Protein AF-A0A510KTN5-F1 (afdb_monomer)

Structure (mmCIF, N/CA/C/O backbone):
data_AF-A0A510KTN5-F1
#
_entry.id   AF-A0A510KTN5-F1
#
loop_
_atom_site.group_PDB
_atom_site.id
_atom_site.type_symbol
_atom_site.label_atom_id
_atom_site.label_alt_id
_atom_site.label_comp_id
_atom_site.label_asym_id
_atom_site.label_entity_id
_atom_site.label_seq_id
_atom_site.pdbx_PDB_ins_code
_atom_site.Cartn_x
_atom_site.Cartn_y
_atom_site.Cartn_z
_atom_site.occupancy
_atom_site.B_iso_or_equiv
_atom_site.auth_seq_id
_atom_site.auth_comp_id
_atom_site.auth_asym_id
_atom_site.auth_atom_id
_atom_site.pdbx_PDB_model_num
ATOM 1 N N . MET A 1 1 ? -14.843 7.597 -68.576 1.00 59.47 1 MET A N 1
ATOM 2 C CA . MET A 1 1 ? -15.364 6.936 -67.353 1.00 59.47 1 MET A CA 1
ATOM 3 C C . MET A 1 1 ? -15.254 5.407 -67.373 1.00 59.47 1 MET A C 1
ATOM 5 O O . MET A 1 1 ? -15.068 4.815 -66.318 1.00 59.47 1 MET A O 1
ATOM 9 N N . THR A 1 2 ? -15.2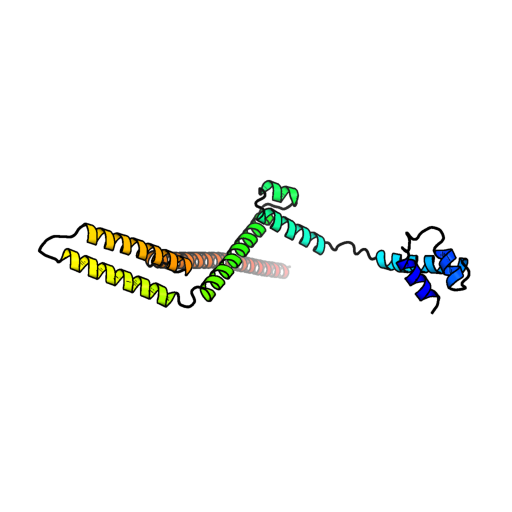74 4.766 -68.543 1.00 78.44 2 THR A N 1
ATOM 10 C CA . THR A 1 2 ? -15.382 3.304 -68.719 1.00 78.44 2 THR A CA 1
ATOM 11 C C . THR A 1 2 ? -14.262 2.469 -68.075 1.00 78.44 2 THR A C 1
ATOM 13 O O . THR A 1 2 ? -14.546 1.451 -67.459 1.00 78.44 2 THR A O 1
ATOM 16 N N . LYS A 1 3 ? -12.994 2.914 -68.128 1.00 87.81 3 LYS A N 1
ATOM 17 C CA . LYS A 1 3 ? -11.849 2.173 -67.549 1.00 87.81 3 LYS A CA 1
ATOM 18 C C . LYS A 1 3 ? -11.938 1.996 -66.029 1.00 87.81 3 LYS A C 1
ATOM 20 O O . LYS A 1 3 ? -11.632 0.922 -65.528 1.00 87.81 3 LYS A O 1
ATOM 25 N N . LYS A 1 4 ? -12.320 3.049 -65.298 1.00 85.88 4 LYS A N 1
ATOM 26 C CA . LYS A 1 4 ? -12.351 3.040 -63.825 1.00 85.88 4 LYS A CA 1
ATOM 27 C C . LYS A 1 4 ? -13.512 2.190 -63.301 1.00 85.88 4 LYS A C 1
ATOM 29 O O . LYS A 1 4 ? -13.306 1.387 -62.407 1.00 85.88 4 LYS A O 1
ATOM 34 N N . LEU A 1 5 ? -14.690 2.325 -63.913 1.00 87.88 5 LEU A N 1
ATOM 35 C CA . LEU A 1 5 ? -15.873 1.532 -63.566 1.00 87.88 5 LEU A CA 1
ATOM 36 C C . LEU A 1 5 ? -15.645 0.036 -63.810 1.00 87.88 5 LEU A C 1
ATOM 38 O O . LEU A 1 5 ? -15.903 -0.769 -62.925 1.00 87.88 5 LEU A O 1
ATOM 42 N N . LEU A 1 6 ? -15.069 -0.318 -64.965 1.00 92.31 6 LEU A N 1
ATOM 43 C CA . LEU A 1 6 ? -14.766 -1.709 -65.300 1.00 92.31 6 LEU A CA 1
ATOM 44 C C . LEU A 1 6 ? -13.767 -2.337 -64.322 1.00 92.31 6 LEU A C 1
ATOM 46 O O . LEU A 1 6 ? -13.946 -3.482 -63.920 1.00 92.31 6 LEU A O 1
ATOM 50 N N . LEU A 1 7 ? -12.705 -1.611 -63.954 1.00 89.12 7 LEU A N 1
ATOM 51 C CA . LEU A 1 7 ? -11.701 -2.121 -63.016 1.00 89.12 7 LEU A CA 1
ATOM 52 C C . LEU A 1 7 ? -12.263 -2.291 -61.599 1.00 89.12 7 LEU A C 1
ATOM 54 O O . LEU A 1 7 ? -11.935 -3.287 -60.965 1.00 89.12 7 LEU A O 1
ATOM 58 N N . ASN A 1 8 ? -13.133 -1.385 -61.145 1.00 88.69 8 ASN A N 1
ATOM 59 C CA . ASN A 1 8 ? -13.812 -1.520 -59.855 1.00 88.69 8 ASN A CA 1
ATOM 60 C C . ASN A 1 8 ? -14.733 -2.750 -59.830 1.00 88.69 8 ASN A C 1
ATOM 62 O O . ASN A 1 8 ? -14.632 -3.570 -58.926 1.00 88.69 8 ASN A O 1
ATOM 66 N N . GLU A 1 9 ? -15.569 -2.932 -60.857 1.00 89.56 9 GLU A N 1
ATOM 67 C CA . GLU A 1 9 ? -16.442 -4.113 -60.943 1.00 89.56 9 GLU A CA 1
ATOM 68 C C . GLU A 1 9 ? -15.623 -5.409 -61.075 1.00 89.56 9 GLU A C 1
ATOM 70 O O . GLU A 1 9 ? -15.979 -6.452 -60.534 1.00 89.56 9 GLU A O 1
ATOM 75 N N . TRP A 1 10 ? -14.476 -5.363 -61.757 1.00 91.50 10 TRP A N 1
ATOM 76 C CA . TRP A 1 10 ? -13.561 -6.500 -61.808 1.00 91.50 10 TRP A CA 1
ATOM 77 C C . TRP A 1 10 ? -12.988 -6.866 -60.429 1.00 91.50 10 TRP A C 1
ATOM 79 O O . TRP A 1 10 ? -12.851 -8.056 -60.142 1.00 91.50 10 TRP A O 1
ATOM 89 N N . GLU A 1 11 ? -12.669 -5.887 -59.578 1.00 86.25 11 GLU A N 1
ATOM 90 C CA . GLU A 1 11 ? -12.250 -6.141 -58.193 1.00 86.25 11 GLU A CA 1
ATOM 91 C C . GLU A 1 11 ? -13.377 -6.735 -57.343 1.00 86.25 11 GLU A C 1
ATOM 93 O O . GLU A 1 11 ? -13.138 -7.721 -56.648 1.00 86.25 11 GLU A O 1
ATOM 98 N N . GLU A 1 12 ? -14.602 -6.213 -57.458 1.00 88.06 12 GLU A N 1
ATOM 99 C CA . GLU A 1 12 ? -15.788 -6.753 -56.770 1.00 88.06 12 GLU A CA 1
ATOM 100 C C . GLU A 1 12 ? -16.072 -8.211 -57.167 1.00 88.06 12 GLU A C 1
ATOM 102 O O . GLU A 1 12 ? -16.465 -9.028 -56.338 1.00 88.06 12 GLU A O 1
ATOM 107 N N . LEU A 1 13 ? -15.788 -8.574 -58.422 1.00 86.62 13 LEU A N 1
ATOM 108 C CA . LEU A 1 13 ? -15.918 -9.937 -58.948 1.00 86.62 13 LEU A CA 1
ATOM 109 C C . LEU A 1 13 ? -14.716 -10.849 -58.628 1.00 86.62 13 LEU A C 1
ATOM 111 O O . LEU A 1 13 ? -14.573 -11.921 -59.226 1.00 86.62 13 LEU A O 1
ATOM 115 N N . GLY A 1 14 ? -13.847 -10.443 -57.698 1.00 81.44 14 GLY A N 1
ATOM 116 C CA . GLY A 1 14 ? -12.741 -11.250 -57.174 1.00 81.44 14 GLY A CA 1
ATOM 117 C C . GLY A 1 14 ? -11.360 -10.907 -57.737 1.00 81.44 14 GLY A C 1
ATOM 118 O O . GLY A 1 14 ? -10.389 -11.595 -57.420 1.00 81.44 14 GLY A O 1
ATOM 119 N N . GLY A 1 15 ? -11.237 -9.866 -58.567 1.00 85.75 15 GLY A N 1
ATOM 120 C CA . GLY A 1 15 ? -9.956 -9.320 -59.020 1.00 85.75 15 GLY A CA 1
ATOM 121 C C . GLY A 1 15 ? -9.025 -10.362 -59.651 1.00 85.75 15 GLY A C 1
ATOM 122 O O . GLY A 1 15 ? -9.369 -11.024 -60.637 1.00 85.75 15 GLY A O 1
ATOM 123 N N . GLU A 1 16 ? -7.809 -10.504 -59.107 1.00 80.81 16 GLU A N 1
ATOM 124 C CA . GLU A 1 16 ? -6.829 -11.503 -59.571 1.00 80.81 16 GLU A CA 1
ATOM 125 C C . GLU A 1 16 ? -7.367 -12.941 -59.508 1.00 80.81 16 GLU A C 1
ATOM 127 O O . GLU A 1 16 ? -7.013 -13.744 -60.372 1.00 80.81 16 GLU A O 1
ATOM 132 N N . ASN A 1 17 ? -8.282 -13.216 -58.573 1.00 84.00 17 ASN A N 1
ATOM 133 C CA . ASN A 1 17 ? -8.910 -14.517 -58.340 1.00 84.00 17 ASN A CA 1
ATOM 134 C C . ASN A 1 17 ? -10.288 -14.654 -59.013 1.00 84.00 17 ASN A C 1
ATOM 136 O O . ASN A 1 17 ? -10.993 -15.635 -58.780 1.00 84.00 17 ASN A O 1
ATOM 140 N N . ALA A 1 18 ? -10.697 -13.683 -59.838 1.00 86.50 18 ALA A N 1
ATOM 141 C CA . ALA A 1 18 ? -11.979 -13.730 -60.530 1.00 86.50 18 ALA A CA 1
ATOM 142 C C . ALA A 1 18 ? -12.082 -14.956 -61.455 1.00 86.50 18 ALA A C 1
ATOM 144 O O . ALA A 1 18 ? -11.111 -15.357 -62.106 1.00 86.50 18 ALA A O 1
ATOM 145 N N . ALA A 1 19 ? -13.292 -15.512 -61.566 1.00 86.38 19 ALA A N 1
ATOM 146 C CA . ALA A 1 19 ? -13.564 -16.693 -62.379 1.00 86.38 19 ALA A CA 1
ATOM 147 C C . ALA A 1 19 ? -13.100 -16.547 -63.845 1.00 86.38 19 ALA A C 1
ATOM 149 O O . ALA A 1 19 ? -13.097 -15.466 -64.450 1.00 86.38 19 ALA A O 1
ATOM 150 N N . LYS A 1 20 ? -12.724 -17.670 -64.467 1.00 84.06 20 LYS A N 1
ATOM 151 C CA . LYS A 1 20 ? -12.277 -17.685 -65.866 1.00 84.06 20 LYS A CA 1
ATOM 152 C C . LYS A 1 20 ? -13.403 -17.172 -66.774 1.00 84.06 20 LYS A C 1
ATOM 154 O O . LYS A 1 20 ? -14.495 -17.725 -66.802 1.00 84.06 20 LYS A O 1
ATOM 159 N N . GLY A 1 21 ? -13.126 -16.108 -67.527 1.00 85.44 21 GLY A N 1
ATOM 160 C CA . GLY A 1 21 ? -14.095 -15.470 -68.429 1.00 85.44 21 GLY A CA 1
ATOM 161 C C . GLY A 1 21 ? -14.690 -14.149 -67.927 1.00 85.44 21 GLY A C 1
ATOM 162 O O . GLY A 1 21 ? -15.295 -13.443 -68.733 1.00 85.44 21 GLY A O 1
ATOM 163 N N . THR A 1 22 ? -14.455 -13.743 -66.672 1.00 89.12 22 THR A N 1
ATOM 164 C CA . THR A 1 22 ? -14.960 -12.468 -66.113 1.00 89.12 22 THR A CA 1
ATOM 165 C C . THR A 1 22 ? -14.548 -11.252 -66.947 1.00 89.12 22 THR A C 1
ATOM 167 O O . THR A 1 22 ? -15.380 -10.414 -67.272 1.00 89.12 22 THR A O 1
ATOM 170 N N . LEU A 1 23 ? -13.292 -11.187 -67.404 1.00 89.06 23 LEU A N 1
ATOM 171 C CA . LEU A 1 23 ? -12.820 -10.075 -68.244 1.00 89.06 23 LEU A CA 1
ATOM 172 C C . LEU A 1 23 ? -13.498 -10.022 -69.619 1.00 89.06 23 LEU A C 1
ATOM 174 O O . LEU A 1 23 ? -13.624 -8.940 -70.181 1.00 89.06 23 LEU A O 1
ATOM 178 N N . LYS A 1 24 ? -13.918 -11.173 -70.165 1.00 91.00 24 LYS A N 1
ATOM 179 C CA . LYS A 1 24 ? -14.655 -11.223 -71.435 1.00 91.00 24 LYS A CA 1
ATOM 180 C C . LYS A 1 24 ? -16.072 -10.685 -71.235 1.00 91.00 24 LYS A C 1
ATOM 182 O O . LYS A 1 24 ? -16.483 -9.803 -71.970 1.00 91.00 24 LYS A O 1
ATOM 187 N N . LYS A 1 25 ? -16.753 -11.120 -70.169 1.00 91.50 25 LYS A N 1
ATOM 188 C CA . LYS A 1 25 ? -18.081 -10.607 -69.800 1.00 91.50 25 LYS A CA 1
ATOM 189 C C . LYS A 1 25 ? -18.070 -9.092 -69.569 1.00 91.50 25 LYS A C 1
ATOM 191 O O . LYS A 1 25 ? -18.961 -8.400 -70.041 1.00 91.50 25 LYS A O 1
ATOM 196 N N . LEU A 1 26 ? -17.042 -8.573 -68.894 1.00 92.00 26 LEU A N 1
ATOM 197 C CA . LEU A 1 26 ? -16.875 -7.131 -68.684 1.00 92.00 26 LEU A CA 1
ATOM 198 C C . LEU A 1 26 ? -16.551 -6.382 -69.986 1.00 92.00 26 LEU A C 1
ATOM 200 O O . LEU A 1 26 ? -17.049 -5.281 -70.193 1.00 92.00 26 LEU A O 1
ATOM 204 N N . ALA A 1 27 ? -15.746 -6.970 -70.874 1.00 92.06 27 ALA A N 1
ATOM 205 C CA . ALA A 1 27 ? -15.467 -6.403 -72.193 1.00 92.06 27 ALA A CA 1
ATOM 206 C C . ALA A 1 27 ? -16.757 -6.235 -73.014 1.00 92.06 27 ALA A C 1
ATOM 208 O O . ALA A 1 27 ? -17.023 -5.141 -73.510 1.00 92.06 27 ALA A O 1
ATOM 209 N N . ASP A 1 28 ? -17.586 -7.281 -73.061 1.00 91.75 28 ASP A N 1
ATOM 210 C CA . ASP A 1 28 ? -18.864 -7.277 -73.776 1.00 91.75 28 ASP A CA 1
ATOM 211 C C . ASP A 1 28 ? -19.856 -6.285 -73.133 1.00 91.75 28 ASP A C 1
ATOM 213 O O . ASP A 1 28 ? -20.444 -5.462 -73.831 1.00 91.75 28 ASP A O 1
ATOM 217 N N . LYS A 1 29 ? -19.968 -6.280 -71.793 1.00 91.69 29 LYS A N 1
ATOM 218 C CA . LYS A 1 29 ? -20.853 -5.379 -71.025 1.00 91.69 29 LYS A CA 1
ATOM 219 C C . LYS A 1 29 ? -20.561 -3.898 -71.273 1.00 91.69 29 LYS A C 1
ATOM 221 O O . LYS A 1 29 ? -21.481 -3.092 -71.361 1.00 91.69 29 LYS A O 1
ATOM 226 N N . TYR A 1 30 ? -19.284 -3.534 -71.349 1.00 90.88 30 TYR A N 1
ATOM 227 C CA . TYR A 1 30 ? -18.858 -2.144 -71.509 1.00 90.88 30 TYR A CA 1
ATOM 228 C C . TYR A 1 30 ? -18.558 -1.756 -72.965 1.00 90.88 30 TYR A C 1
ATOM 230 O O . TYR A 1 30 ? -18.129 -0.627 -73.204 1.00 90.88 30 TYR A O 1
ATOM 238 N N . GLY A 1 31 ? -18.761 -2.663 -73.930 1.00 90.06 31 GLY A N 1
ATOM 239 C CA . GLY A 1 31 ? -18.486 -2.421 -75.351 1.00 90.06 31 GLY A CA 1
ATOM 240 C C . GLY A 1 31 ? -17.007 -2.151 -75.651 1.00 90.06 31 GLY A C 1
ATOM 241 O O . GLY A 1 31 ? -16.682 -1.388 -76.558 1.00 90.06 31 GLY A O 1
ATOM 242 N N . VAL A 1 32 ? -16.092 -2.723 -74.863 1.00 90.75 32 VAL A N 1
ATOM 243 C CA . VAL A 1 32 ? -14.644 -2.480 -74.961 1.00 90.75 32 VAL A CA 1
ATOM 244 C C . VAL A 1 32 ? -13.949 -3.725 -75.516 1.00 90.75 32 VAL A C 1
ATOM 246 O O . VAL A 1 32 ? -14.176 -4.817 -75.002 1.00 90.75 32 VAL A O 1
ATOM 249 N N . PRO A 1 33 ? -13.018 -3.605 -76.483 1.00 92.12 33 PRO A N 1
ATOM 250 C CA . PRO A 1 33 ? -12.262 -4.753 -76.973 1.00 92.12 33 PRO A CA 1
ATOM 251 C C . PRO A 1 33 ? -11.525 -5.501 -75.852 1.00 92.12 33 PRO A C 1
ATOM 253 O O . PRO A 1 33 ? -10.823 -4.901 -75.032 1.00 92.12 33 PRO A O 1
ATOM 256 N N . 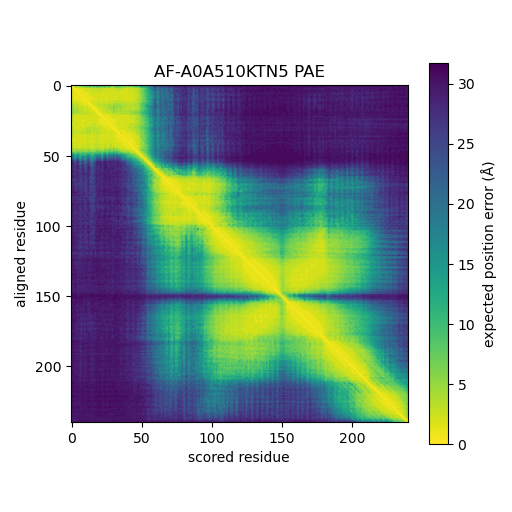GLY A 1 34 ? -11.603 -6.835 -75.850 1.00 86.94 34 GLY A N 1
ATOM 257 C CA . GLY A 1 34 ? -11.011 -7.663 -74.790 1.00 86.94 34 GLY A CA 1
ATOM 258 C C . GLY A 1 34 ? -9.495 -7.483 -74.612 1.00 86.94 34 GLY A C 1
ATOM 259 O O . GLY A 1 34 ? -8.982 -7.608 -73.499 1.00 86.94 34 GLY A O 1
ATOM 260 N N . GLY A 1 35 ? -8.768 -7.136 -75.680 1.00 88.06 35 GLY A N 1
ATOM 261 C CA . GLY A 1 35 ? -7.341 -6.792 -75.605 1.00 88.06 35 GLY A CA 1
ATOM 262 C C . GLY A 1 35 ? -7.073 -5.540 -74.760 1.00 88.06 35 GLY A C 1
ATOM 263 O O . GLY A 1 35 ? -6.145 -5.522 -73.951 1.00 88.06 35 GLY A O 1
ATOM 264 N N . THR A 1 36 ? -7.940 -4.533 -74.871 1.00 90.50 36 THR A N 1
ATOM 265 C CA . THR A 1 36 ? -7.872 -3.282 -74.105 1.00 90.50 36 THR A CA 1
ATOM 266 C C . THR A 1 36 ? -8.140 -3.528 -72.622 1.00 90.50 36 THR A C 1
ATOM 268 O O . THR A 1 36 ? -7.394 -3.041 -71.773 1.00 90.50 36 THR A O 1
ATOM 271 N N . VAL A 1 37 ? -9.132 -4.365 -72.299 1.00 89.31 37 VAL A N 1
ATOM 272 C CA . VAL A 1 37 ? -9.436 -4.766 -70.915 1.00 89.31 37 VAL A CA 1
ATOM 273 C C . VAL A 1 37 ? -8.261 -5.512 -70.273 1.00 89.31 37 VAL A C 1
ATOM 275 O O . VAL A 1 37 ? -7.874 -5.205 -69.144 1.00 89.31 37 VAL A O 1
ATOM 278 N N . ARG A 1 38 ? -7.622 -6.443 -71.000 1.00 88.94 38 ARG A N 1
ATOM 279 C CA . ARG A 1 38 ? -6.419 -7.140 -70.504 1.00 88.94 38 ARG A CA 1
ATOM 280 C C . ARG A 1 38 ? -5.265 -6.178 -70.241 1.00 88.94 38 ARG A C 1
ATOM 282 O O . ARG A 1 38 ? -4.593 -6.306 -69.220 1.00 88.94 38 ARG A O 1
ATOM 289 N N . ARG A 1 39 ? -5.047 -5.202 -71.127 1.00 91.06 39 ARG A N 1
ATOM 290 C CA . ARG A 1 39 ? -4.022 -4.169 -70.931 1.00 91.06 39 ARG A CA 1
ATOM 291 C C . ARG A 1 39 ? -4.310 -3.326 -69.688 1.00 91.06 39 ARG A C 1
ATOM 293 O O . ARG A 1 39 ? -3.402 -3.110 -68.890 1.00 91.06 39 ARG A O 1
ATOM 300 N N . TRP A 1 40 ? -5.555 -2.895 -69.486 1.00 92.75 40 TRP A N 1
ATOM 301 C CA . TRP A 1 40 ? -5.947 -2.128 -68.300 1.00 92.75 40 TRP A CA 1
ATOM 302 C C . TRP A 1 40 ? -5.751 -2.910 -67.004 1.00 92.75 40 TRP A C 1
ATOM 304 O O . TRP A 1 40 ? -5.215 -2.342 -66.056 1.00 92.75 40 TRP A O 1
ATOM 314 N N . LYS A 1 41 ? -6.091 -4.207 -66.977 1.00 88.56 41 LYS A N 1
ATOM 315 C CA . LYS A 1 41 ? -5.775 -5.093 -65.845 1.00 88.56 41 LYS A CA 1
ATOM 316 C C . LYS A 1 41 ? -4.272 -5.108 -65.557 1.00 88.56 41 LYS A C 1
ATOM 318 O O . LYS A 1 41 ? -3.867 -4.909 -64.418 1.00 88.56 41 LYS A O 1
ATOM 323 N N . SER A 1 42 ? -3.432 -5.308 -66.571 1.00 85.62 42 SER A N 1
ATOM 324 C CA . SER A 1 42 ? -1.973 -5.344 -66.391 1.00 85.62 42 SER A CA 1
ATOM 325 C C . SER A 1 42 ? -1.403 -4.021 -65.867 1.00 85.62 42 SER A C 1
ATOM 327 O O . SER A 1 42 ? -0.533 -4.031 -64.999 1.00 85.62 42 SER A O 1
ATOM 329 N N . GLU A 1 43 ? -1.892 -2.880 -66.360 1.00 87.25 43 GLU A N 1
ATOM 330 C CA . GLU A 1 43 ? -1.514 -1.551 -65.855 1.00 87.25 43 GLU A CA 1
ATOM 331 C C . GLU A 1 43 ? -1.959 -1.350 -64.399 1.00 87.25 43 GLU A C 1
ATOM 333 O O . GLU A 1 43 ? -1.187 -0.854 -63.578 1.00 87.25 43 GLU A O 1
ATOM 338 N N . TYR A 1 44 ? -3.179 -1.780 -64.069 1.00 85.62 44 TYR A N 1
ATOM 339 C CA . TYR A 1 44 ? -3.743 -1.706 -62.725 1.00 85.62 44 TYR A CA 1
ATOM 340 C C . TYR A 1 44 ? -2.931 -2.535 -61.721 1.00 85.62 44 TYR A C 1
ATOM 342 O O . TYR A 1 44 ? -2.505 -2.026 -60.686 1.00 85.62 44 TYR A O 1
ATOM 350 N N . LEU A 1 45 ? -2.598 -3.777 -62.081 1.00 82.19 45 LEU A N 1
ATOM 351 C CA . LEU A 1 45 ? -1.769 -4.653 -61.257 1.00 82.19 45 LEU A CA 1
ATOM 352 C C . LEU A 1 45 ? -0.339 -4.141 -61.098 1.00 82.19 45 LEU A C 1
ATOM 354 O O . LEU A 1 45 ? 0.214 -4.247 -60.011 1.00 82.19 45 LEU A O 1
ATOM 358 N N . LYS A 1 46 ? 0.269 -3.545 -62.132 1.00 80.06 46 LYS A N 1
ATOM 359 C CA . LYS A 1 46 ? 1.596 -2.915 -62.002 1.00 80.06 46 LYS A CA 1
ATOM 360 C C . LYS A 1 46 ? 1.566 -1.723 -61.043 1.00 80.06 46 LYS A C 1
ATOM 362 O O . LYS A 1 46 ? 2.468 -1.592 -60.221 1.00 80.06 46 LYS A O 1
ATOM 367 N N . LYS A 1 47 ? 0.522 -0.889 -61.110 1.00 76.94 47 LYS A N 1
ATOM 368 C CA . LYS A 1 47 ? 0.358 0.276 -60.229 1.00 76.94 47 LYS A CA 1
ATOM 369 C C . LYS A 1 47 ? 0.107 -0.136 -58.773 1.00 76.94 47 LYS A C 1
ATOM 371 O O . LYS A 1 47 ? 0.733 0.421 -57.875 1.00 76.94 47 LYS A O 1
ATOM 376 N N . ASN A 1 48 ? -0.716 -1.160 -58.546 1.00 69.19 48 ASN A N 1
ATOM 377 C CA . ASN A 1 48 ? -0.991 -1.677 -57.204 1.00 69.19 48 ASN A CA 1
ATOM 378 C C . ASN A 1 48 ? 0.151 -2.535 -56.645 1.00 69.19 48 ASN A C 1
ATOM 380 O O . ASN A 1 48 ? 0.435 -2.443 -55.456 1.00 69.19 48 ASN A O 1
ATOM 384 N N . LYS A 1 49 ? 0.886 -3.293 -57.471 1.00 62.47 49 LYS A N 1
ATOM 385 C CA . LYS A 1 49 ? 2.122 -3.968 -57.037 1.00 62.47 49 LYS A CA 1
ATOM 386 C C . LYS A 1 49 ? 3.211 -2.960 -56.677 1.00 62.47 49 LYS A C 1
ATOM 388 O O . LYS A 1 49 ? 3.855 -3.146 -55.659 1.00 62.47 49 LYS A O 1
ATOM 393 N N . ALA A 1 50 ? 3.377 -1.858 -57.411 1.00 53.53 50 ALA A N 1
ATOM 394 C CA . ALA A 1 50 ? 4.306 -0.791 -57.017 1.00 53.53 50 ALA A CA 1
ATOM 395 C C . ALA A 1 50 ? 3.908 -0.107 -55.689 1.00 53.53 50 ALA A C 1
ATOM 397 O O . ALA A 1 50 ? 4.784 0.289 -54.921 1.00 53.53 50 ALA A O 1
ATOM 398 N N . ALA A 1 51 ? 2.608 -0.021 -55.383 1.00 52.22 51 ALA A N 1
ATOM 399 C CA . ALA A 1 51 ? 2.111 0.449 -54.087 1.00 52.22 51 ALA A CA 1
ATOM 400 C C . ALA A 1 51 ? 2.318 -0.584 -52.956 1.00 52.22 51 ALA A C 1
ATOM 402 O O . ALA A 1 51 ? 2.733 -0.204 -51.865 1.00 52.22 51 ALA A O 1
ATOM 403 N N . ASN A 1 52 ? 2.130 -1.883 -53.228 1.00 47.69 52 ASN A N 1
ATOM 404 C CA . ASN A 1 52 ? 2.356 -2.988 -52.277 1.00 47.69 52 ASN A CA 1
ATOM 405 C C . ASN A 1 52 ? 3.837 -3.374 -52.093 1.00 47.69 52 ASN A C 1
ATOM 407 O O . ASN A 1 52 ? 4.193 -4.022 -51.114 1.00 47.69 52 ASN A O 1
ATOM 411 N N . VAL A 1 53 ? 4.731 -2.971 -53.003 1.00 47.94 53 VAL A N 1
ATOM 412 C CA . VAL A 1 53 ? 6.188 -3.172 -52.873 1.00 47.94 53 VAL A CA 1
ATOM 413 C C . VAL A 1 53 ? 6.818 -2.164 -51.903 1.00 47.94 53 VAL A C 1
ATOM 415 O O . VAL A 1 53 ? 7.925 -2.394 -51.420 1.00 47.94 53 VAL A O 1
ATOM 418 N N . ARG A 1 54 ? 6.077 -1.142 -51.447 1.00 46.41 54 ARG A N 1
ATOM 419 C CA . ARG A 1 54 ? 6.355 -0.510 -50.144 1.00 46.41 54 ARG A CA 1
ATOM 420 C C . ARG A 1 54 ? 5.891 -1.413 -48.992 1.00 46.41 54 ARG A C 1
ATOM 422 O O . ARG A 1 54 ? 5.264 -0.951 -48.045 1.00 46.41 54 ARG A O 1
ATOM 429 N N . ASN A 1 55 ? 6.268 -2.690 -49.020 1.00 47.12 55 ASN A N 1
ATOM 430 C CA . ASN A 1 55 ? 6.453 -3.448 -47.793 1.00 47.12 55 ASN A CA 1
ATOM 431 C C . ASN A 1 55 ? 7.577 -2.739 -47.040 1.00 47.12 55 ASN A C 1
ATOM 433 O O . ASN A 1 55 ? 8.760 -2.964 -47.299 1.00 47.12 55 ASN A O 1
ATOM 437 N N . LYS A 1 56 ? 7.202 -1.798 -46.169 1.00 49.12 56 LYS A N 1
ATOM 438 C CA . LYS A 1 56 ? 8.119 -1.124 -45.258 1.00 49.12 56 LYS A CA 1
ATOM 439 C C . LYS A 1 56 ? 8.812 -2.251 -44.495 1.00 49.12 56 LYS A C 1
ATOM 441 O O . LYS A 1 56 ? 8.180 -2.920 -43.681 1.00 49.12 56 LYS A O 1
ATOM 446 N N . LYS A 1 57 ? 10.077 -2.545 -44.822 1.00 51.66 57 LYS A N 1
ATOM 447 C CA . LYS A 1 57 ? 10.934 -3.381 -43.973 1.00 51.66 57 LYS A CA 1
ATOM 448 C C . LYS A 1 57 ? 10.751 -2.805 -42.572 1.00 51.66 57 LYS A C 1
ATOM 450 O O . LYS A 1 57 ? 11.110 -1.643 -42.386 1.00 51.66 57 LYS A O 1
ATOM 455 N N . ARG A 1 58 ? 10.112 -3.560 -41.661 1.00 51.22 58 ARG A N 1
ATOM 456 C CA . ARG A 1 58 ? 9.866 -3.110 -40.282 1.00 51.22 58 ARG A CA 1
ATOM 457 C C . ARG A 1 58 ? 11.151 -2.473 -39.782 1.00 51.22 58 ARG A C 1
ATOM 459 O O . ARG A 1 58 ? 12.210 -3.107 -39.859 1.00 51.22 58 ARG A O 1
ATOM 466 N N . THR A 1 59 ? 11.083 -1.211 -39.379 1.00 57.16 59 THR A N 1
ATOM 467 C CA . THR A 1 59 ? 12.280 -0.517 -38.910 1.00 57.16 59 THR A CA 1
ATOM 468 C C . THR A 1 59 ? 12.763 -1.219 -37.646 1.00 57.16 59 THR A C 1
ATOM 470 O O . THR A 1 59 ? 11.978 -1.821 -36.912 1.00 57.16 59 THR A O 1
ATOM 473 N N . ASN A 1 60 ? 14.067 -1.181 -37.380 1.00 60.66 60 ASN A N 1
ATOM 474 C CA . ASN A 1 60 ? 14.647 -1.890 -36.234 1.00 60.66 60 ASN A CA 1
ATOM 475 C C . ASN A 1 60 ? 13.990 -1.476 -34.892 1.00 60.66 60 ASN A C 1
ATOM 477 O O . ASN A 1 60 ? 13.890 -2.276 -33.966 1.00 60.66 60 ASN A O 1
ATOM 481 N N . SER A 1 61 ? 13.454 -0.251 -34.830 1.00 60.16 61 SER A N 1
ATOM 482 C CA . SER A 1 61 ? 12.647 0.281 -33.727 1.00 60.16 61 SER A CA 1
ATOM 483 C C . SER A 1 61 ? 11.327 -0.467 -33.491 1.00 60.16 61 SER A C 1
ATOM 485 O O . SER A 1 61 ? 10.990 -0.748 -32.346 1.00 60.16 61 SER A O 1
ATOM 487 N N . GLU A 1 62 ? 10.599 -0.845 -34.545 1.00 61.81 62 GLU A N 1
ATOM 488 C CA . GLU A 1 62 ? 9.318 -1.560 -34.434 1.00 61.81 62 GLU A CA 1
ATOM 489 C C . GLU A 1 62 ? 9.528 -2.980 -33.888 1.00 61.81 62 GLU A C 1
ATOM 491 O O . GLU A 1 62 ? 8.801 -3.420 -33.001 1.00 61.81 62 GLU A O 1
ATOM 496 N N . ARG A 1 63 ? 10.584 -3.673 -34.343 1.00 61.62 63 ARG A N 1
ATOM 497 C CA . ARG A 1 63 ? 10.963 -5.005 -33.830 1.00 61.62 63 ARG A CA 1
ATOM 498 C C . ARG A 1 63 ? 11.461 -4.966 -32.385 1.00 61.62 63 ARG A C 1
ATOM 500 O O . ARG A 1 63 ? 11.175 -5.879 -31.614 1.00 61.62 63 ARG A O 1
ATOM 507 N N . SER A 1 64 ? 12.206 -3.921 -32.023 1.00 65.19 64 SER A N 1
ATOM 508 C CA . SER A 1 64 ? 12.677 -3.707 -30.651 1.00 65.19 64 SER A CA 1
ATOM 509 C C . SER A 1 64 ? 11.504 -3.511 -29.682 1.00 65.19 64 SER A C 1
ATOM 511 O O . SER A 1 64 ? 11.461 -4.145 -28.628 1.00 65.19 64 SER A O 1
ATOM 513 N N . ASN A 1 65 ? 10.506 -2.713 -30.077 1.00 74.94 65 ASN A N 1
ATOM 514 C CA . ASN A 1 65 ? 9.300 -2.483 -29.278 1.00 74.94 65 ASN A CA 1
ATOM 515 C C . ASN A 1 65 ? 8.458 -3.758 -29.114 1.00 74.94 65 ASN A C 1
ATOM 517 O O . ASN A 1 65 ? 7.969 -4.034 -28.023 1.00 74.94 65 ASN A O 1
ATOM 521 N N . GLU A 1 66 ? 8.326 -4.570 -30.164 1.00 80.06 66 GLU A N 1
ATOM 522 C CA . GLU A 1 66 ? 7.590 -5.842 -30.112 1.00 80.06 66 GLU A CA 1
ATOM 523 C C . GLU A 1 66 ? 8.250 -6.846 -29.149 1.00 80.06 66 GLU A C 1
ATOM 525 O O . GLU A 1 66 ? 7.565 -7.443 -28.317 1.00 80.06 66 GLU A O 1
ATOM 530 N N . ARG A 1 67 ? 9.589 -6.963 -29.172 1.00 80.44 67 ARG A N 1
ATOM 531 C CA . ARG A 1 67 ? 10.332 -7.769 -28.184 1.00 80.44 67 ARG A CA 1
ATOM 532 C C . ARG A 1 67 ? 10.197 -7.222 -26.767 1.00 80.44 67 ARG A C 1
ATOM 534 O O . ARG A 1 67 ? 10.034 -8.005 -25.839 1.00 80.44 67 ARG A O 1
ATOM 541 N N . ASP A 1 68 ? 10.253 -5.904 -26.578 1.00 83.50 68 ASP A N 1
ATOM 542 C CA . ASP A 1 68 ? 10.073 -5.291 -25.255 1.00 83.50 68 ASP A CA 1
ATOM 543 C C . ASP A 1 68 ? 8.700 -5.620 -24.654 1.00 83.50 68 ASP A C 1
ATOM 545 O O . ASP A 1 68 ? 8.607 -6.030 -23.495 1.00 83.50 68 ASP A O 1
ATOM 549 N N . ILE A 1 69 ? 7.644 -5.502 -25.459 1.00 83.44 69 ILE A N 1
ATOM 550 C CA . ILE A 1 69 ? 6.278 -5.861 -25.065 1.00 83.44 69 ILE A CA 1
ATOM 551 C C . ILE A 1 69 ? 6.191 -7.354 -24.729 1.00 83.44 69 ILE A C 1
ATOM 553 O O . ILE A 1 69 ? 5.600 -7.712 -23.709 1.00 83.44 69 ILE A O 1
ATOM 557 N N . GLN A 1 70 ? 6.806 -8.223 -25.536 1.00 86.94 70 GLN A N 1
ATOM 558 C CA . GLN A 1 70 ? 6.795 -9.667 -25.299 1.00 86.94 70 GLN A CA 1
ATOM 559 C C . GLN A 1 70 ? 7.507 -10.048 -23.996 1.00 86.94 70 GLN A C 1
ATOM 561 O O . GLN A 1 70 ? 6.956 -10.816 -23.211 1.00 86.94 70 GLN A O 1
ATOM 566 N N . VAL A 1 71 ? 8.673 -9.456 -23.718 1.00 87.69 71 VAL A N 1
ATOM 567 C CA . VAL A 1 71 ? 9.400 -9.658 -22.455 1.00 87.69 71 VAL A CA 1
ATOM 568 C C . VAL A 1 71 ? 8.540 -9.239 -21.268 1.00 87.69 71 VAL A C 1
ATOM 570 O O . VAL A 1 71 ? 8.422 -9.984 -20.298 1.00 87.69 71 VAL A O 1
ATOM 573 N N . LYS A 1 72 ? 7.907 -8.062 -21.342 1.00 86.44 72 LYS A N 1
ATOM 574 C CA . LYS A 1 72 ? 7.020 -7.584 -20.276 1.00 86.44 72 LYS A CA 1
ATOM 575 C C . LYS A 1 72 ? 5.848 -8.539 -20.062 1.00 86.44 72 LYS A C 1
ATOM 577 O O . LYS A 1 72 ? 5.550 -8.877 -18.922 1.00 86.44 72 LYS A O 1
ATOM 582 N N . LYS A 1 73 ? 5.222 -9.022 -21.137 1.00 87.31 73 LYS A N 1
ATOM 583 C CA . LYS A 1 73 ? 4.114 -9.987 -21.077 1.00 87.31 73 LYS A CA 1
ATOM 584 C C . LYS A 1 73 ? 4.536 -11.322 -20.456 1.00 87.31 73 LYS A C 1
ATOM 586 O O . LYS A 1 73 ? 3.821 -11.842 -19.609 1.00 87.31 73 LYS A O 1
ATOM 591 N N . ASP A 1 74 ? 5.695 -11.848 -20.838 1.00 88.19 74 ASP A N 1
ATOM 592 C CA . ASP A 1 74 ? 6.227 -13.108 -20.310 1.00 88.19 74 ASP A CA 1
ATOM 593 C C . ASP A 1 74 ? 6.527 -13.007 -18.799 1.00 88.19 74 ASP A C 1
ATOM 595 O O . ASP A 1 74 ? 6.134 -13.893 -18.040 1.00 88.19 74 ASP A O 1
ATOM 599 N N . ILE A 1 75 ? 7.122 -11.892 -18.345 1.00 85.19 75 ILE A N 1
ATOM 600 C CA . ILE A 1 75 ? 7.329 -11.604 -16.911 1.00 85.19 75 ILE A CA 1
ATOM 601 C C . ILE A 1 75 ? 5.983 -11.488 -16.181 1.00 85.19 75 ILE A C 1
ATOM 603 O O . ILE A 1 75 ? 5.808 -12.036 -15.094 1.00 85.19 75 ILE A O 1
ATOM 607 N N . LEU A 1 76 ? 5.007 -10.793 -16.777 1.00 81.75 76 LEU A N 1
ATOM 608 C CA . LEU A 1 76 ? 3.676 -10.628 -16.188 1.00 81.75 76 LEU A CA 1
ATOM 609 C C . LEU A 1 76 ? 2.947 -11.968 -16.007 1.00 81.75 76 LEU A C 1
ATOM 611 O O . LEU A 1 76 ? 2.238 -12.126 -15.012 1.00 81.75 76 LEU A O 1
ATOM 615 N N . ASN A 1 77 ? 3.146 -12.908 -16.933 1.00 86.56 77 ASN A N 1
ATOM 616 C CA . ASN A 1 77 ? 2.559 -14.249 -16.914 1.00 86.56 77 ASN A CA 1
ATOM 617 C C . ASN A 1 77 ? 3.275 -15.226 -15.963 1.00 86.56 77 ASN A C 1
ATOM 619 O O . ASN A 1 77 ? 2.872 -16.382 -15.882 1.00 86.56 77 ASN A O 1
ATOM 623 N N . GLY A 1 78 ? 4.324 -14.789 -15.256 1.00 83.12 78 GLY A N 1
ATOM 624 C CA . GLY A 1 78 ? 5.030 -15.619 -14.278 1.00 83.12 78 GLY A CA 1
ATOM 625 C C . GLY A 1 78 ? 5.898 -16.720 -14.892 1.00 83.12 78 GLY A C 1
ATOM 626 O O . GLY A 1 78 ? 6.166 -17.718 -14.229 1.00 83.12 78 GLY A O 1
ATOM 627 N N . ILE A 1 79 ? 6.332 -16.560 -16.147 1.00 89.69 79 ILE A N 1
ATOM 628 C CA . ILE A 1 79 ? 7.255 -17.504 -16.793 1.00 89.69 79 ILE A CA 1
ATOM 629 C C . ILE A 1 79 ? 8.612 -17.474 -16.055 1.00 89.69 79 ILE A C 1
ATOM 631 O O . ILE A 1 79 ? 9.074 -16.382 -15.704 1.00 89.69 79 ILE A O 1
ATOM 635 N N . PRO A 1 80 ? 9.280 -18.628 -15.833 1.00 90.06 80 PRO A N 1
ATOM 636 C CA . PRO A 1 80 ? 10.583 -18.679 -15.174 1.00 90.06 80 PRO A CA 1
ATOM 637 C C . PRO A 1 80 ? 11.623 -17.774 -15.840 1.00 90.06 80 PRO A C 1
ATOM 639 O O . PRO A 1 80 ? 11.730 -17.714 -17.067 1.00 90.06 80 PRO A O 1
ATOM 642 N N . LYS A 1 81 ? 12.432 -17.092 -15.027 1.00 88.94 81 LYS A N 1
ATOM 643 C CA . LYS A 1 81 ? 13.430 -16.106 -15.469 1.00 88.94 81 LYS A CA 1
ATOM 644 C C . LYS A 1 81 ? 14.330 -16.632 -16.588 1.00 88.94 81 LYS A C 1
ATOM 646 O O . LYS A 1 81 ? 14.511 -15.965 -17.606 1.00 88.94 81 LYS A O 1
ATOM 651 N N . GLU A 1 82 ? 14.890 -17.822 -16.404 1.00 90.06 82 GLU A N 1
ATOM 652 C CA . GLU A 1 82 ? 15.819 -18.462 -17.338 1.00 90.06 82 GLU A CA 1
ATOM 653 C C . GLU A 1 82 ? 15.144 -18.733 -18.690 1.00 90.06 82 GLU A C 1
ATOM 655 O O . GLU A 1 82 ? 15.772 -18.654 -19.747 1.00 90.06 82 GLU A O 1
ATOM 660 N N . GLU A 1 83 ? 13.841 -19.014 -18.675 1.00 90.31 83 GLU A N 1
ATOM 661 C CA . GLU A 1 83 ? 13.028 -19.214 -19.868 1.00 90.31 83 GLU A CA 1
ATOM 662 C C . GLU A 1 83 ? 12.699 -17.890 -20.563 1.00 90.31 83 GLU A C 1
ATOM 664 O O . GLU A 1 83 ? 12.887 -17.789 -21.775 1.00 90.31 83 GLU A O 1
ATOM 669 N N . VAL A 1 84 ? 12.328 -16.844 -19.816 1.00 88.94 84 VAL A N 1
ATOM 670 C CA . VAL A 1 84 ? 12.120 -15.493 -20.367 1.00 88.94 84 VAL A CA 1
ATOM 671 C C . VAL A 1 84 ? 13.395 -14.970 -21.027 1.00 88.94 84 VAL A C 1
ATOM 673 O O . VAL A 1 84 ? 13.336 -14.441 -22.139 1.00 88.94 84 VAL A O 1
ATOM 676 N N . MET A 1 85 ? 14.546 -15.133 -20.371 1.00 92.00 85 MET A N 1
ATOM 677 C CA . MET A 1 85 ? 15.839 -14.680 -20.888 1.00 92.00 85 MET A CA 1
ATOM 678 C C . MET A 1 85 ? 16.242 -15.417 -22.163 1.00 92.00 85 MET A C 1
ATOM 680 O O . MET A 1 85 ? 16.648 -14.777 -23.130 1.00 92.00 85 MET A O 1
ATOM 684 N N . ARG A 1 86 ? 16.085 -16.746 -22.185 1.00 90.81 86 ARG A N 1
ATOM 685 C CA . ARG A 1 86 ? 16.401 -17.593 -23.342 1.00 90.81 86 ARG A CA 1
ATOM 686 C C . ARG A 1 86 ? 15.468 -17.333 -24.524 1.00 90.81 86 ARG A C 1
ATOM 688 O O . ARG A 1 86 ? 15.946 -17.185 -25.639 1.00 90.81 86 ARG A O 1
ATOM 695 N N . LYS A 1 87 ? 14.156 -17.238 -24.287 1.00 89.81 87 LYS A N 1
ATOM 696 C CA . LYS A 1 87 ? 13.140 -17.016 -25.331 1.00 89.81 87 LYS A CA 1
ATOM 697 C C . LYS A 1 87 ? 13.247 -15.634 -25.975 1.00 89.81 87 LYS A C 1
ATOM 699 O O . LYS A 1 87 ? 12.965 -15.488 -27.160 1.00 89.81 87 LYS A O 1
ATOM 704 N N . ASN A 1 88 ? 13.628 -14.625 -25.192 1.00 87.88 88 ASN A N 1
ATOM 705 C CA . ASN A 1 88 ? 13.689 -13.239 -25.652 1.00 87.88 88 ASN A CA 1
ATOM 706 C C . ASN A 1 88 ? 15.119 -12.741 -25.929 1.00 87.88 88 ASN A C 1
ATOM 708 O O . ASN A 1 88 ? 15.283 -11.575 -26.284 1.00 87.88 88 ASN A O 1
ATOM 712 N N . GLU A 1 89 ? 16.132 -13.602 -25.771 1.00 88.31 89 GLU A N 1
ATOM 713 C CA . GLU A 1 89 ? 17.557 -13.300 -25.990 1.00 88.31 89 GLU A CA 1
ATOM 714 C C . GLU A 1 89 ? 18.030 -12.040 -25.238 1.00 88.31 89 GLU A C 1
ATOM 716 O O . GLU A 1 89 ? 18.715 -11.173 -25.785 1.00 88.31 89 GLU A O 1
ATOM 721 N N . ILE A 1 90 ? 17.637 -11.904 -23.967 1.00 88.38 90 ILE A N 1
ATOM 722 C CA . ILE A 1 90 ? 17.970 -10.736 -23.136 1.00 88.38 90 ILE A CA 1
ATOM 723 C C . ILE A 1 90 ? 18.977 -11.069 -22.036 1.00 88.38 90 ILE A C 1
ATOM 725 O O . ILE A 1 90 ? 18.997 -12.167 -21.483 1.00 88.38 90 ILE A O 1
ATOM 729 N N . SER A 1 91 ? 19.785 -10.074 -21.663 1.00 90.56 91 SER A N 1
ATOM 730 C CA . SER A 1 91 ? 20.714 -10.184 -20.539 1.00 90.56 91 SER A CA 1
ATOM 731 C C . SER A 1 91 ? 20.004 -10.142 -19.182 1.00 90.56 91 SER A C 1
ATOM 733 O O . SER A 1 91 ? 18.920 -9.572 -19.036 1.00 90.56 91 SER A O 1
ATOM 735 N N . ASN A 1 92 ? 20.674 -10.672 -18.157 1.00 88.25 92 ASN A N 1
ATOM 736 C CA . ASN A 1 92 ? 20.194 -10.687 -16.774 1.00 88.25 92 ASN A CA 1
ATOM 737 C C . ASN A 1 92 ? 19.866 -9.273 -16.247 1.00 88.25 92 ASN A C 1
ATOM 739 O O . ASN A 1 92 ? 18.815 -9.044 -15.655 1.00 88.25 92 ASN A O 1
ATOM 743 N N . ALA A 1 93 ? 20.731 -8.293 -16.530 1.00 86.25 93 ALA A N 1
ATOM 744 C CA . ALA A 1 93 ? 20.513 -6.897 -16.144 1.00 86.25 93 ALA A CA 1
ATOM 745 C C . ALA A 1 93 ? 19.267 -6.291 -16.816 1.00 86.25 93 ALA A C 1
ATOM 747 O O . ALA A 1 93 ? 18.505 -5.547 -16.198 1.00 86.25 93 ALA A O 1
ATOM 748 N N . THR A 1 94 ? 19.036 -6.635 -18.086 1.00 86.75 94 THR A N 1
ATOM 749 C CA . THR A 1 94 ? 17.870 -6.171 -18.847 1.00 86.75 94 THR A CA 1
ATOM 750 C C . THR A 1 94 ? 16.578 -6.776 -18.309 1.00 86.75 94 THR A C 1
ATOM 752 O O . THR A 1 94 ? 15.578 -6.062 -18.213 1.00 86.75 94 THR A O 1
ATOM 755 N N . TYR A 1 95 ? 16.610 -8.056 -17.925 1.00 89.50 95 TYR A N 1
ATOM 756 C CA . TYR A 1 95 ? 15.502 -8.727 -17.251 1.00 89.50 95 TYR A CA 1
ATOM 757 C C . TYR A 1 95 ? 15.129 -7.998 -15.954 1.00 89.50 95 TYR A C 1
ATOM 759 O O . TYR A 1 95 ? 14.012 -7.497 -15.851 1.00 89.50 95 TYR A O 1
ATOM 767 N N . TYR A 1 96 ? 16.073 -7.824 -15.021 1.00 82.88 96 TYR A N 1
ATOM 768 C CA . TYR A 1 96 ? 15.788 -7.193 -13.725 1.00 82.88 96 TYR A CA 1
ATOM 769 C C . TYR A 1 96 ? 15.332 -5.737 -13.845 1.00 82.88 96 TYR A C 1
ATOM 771 O O . TYR A 1 96 ? 14.444 -5.310 -13.111 1.00 82.88 96 TYR A O 1
ATOM 779 N N . ARG A 1 97 ? 15.874 -4.966 -14.798 1.00 84.75 97 ARG A N 1
ATOM 780 C CA . ARG A 1 97 ? 15.405 -3.594 -15.053 1.00 84.75 97 ARG A CA 1
ATOM 781 C C . ARG A 1 97 ? 13.935 -3.570 -15.477 1.00 84.75 97 ARG A C 1
ATOM 783 O O . ARG A 1 97 ? 13.168 -2.746 -14.983 1.00 84.75 97 ARG A O 1
ATOM 790 N N . LYS A 1 98 ? 13.543 -4.460 -16.396 1.00 87.12 98 LYS A N 1
ATOM 791 C CA . LYS A 1 98 ? 12.155 -4.559 -16.873 1.00 87.12 98 LYS A CA 1
ATOM 792 C C . LYS A 1 98 ? 11.239 -5.120 -15.792 1.00 87.12 98 LYS A C 1
ATOM 794 O O . LYS A 1 98 ? 10.165 -4.575 -15.593 1.00 87.12 98 LYS A O 1
ATOM 799 N N . GLU A 1 99 ? 11.676 -6.137 -15.059 1.00 83.62 99 GLU A N 1
ATOM 800 C CA . GLU A 1 99 ? 10.938 -6.703 -13.931 1.00 83.62 99 GLU A CA 1
ATOM 801 C C . GLU A 1 99 ? 10.678 -5.655 -12.842 1.00 83.62 99 GLU A C 1
ATOM 803 O O . GLU A 1 99 ? 9.539 -5.505 -12.409 1.00 83.62 99 GLU A O 1
ATOM 808 N N . LYS A 1 100 ? 11.697 -4.879 -12.447 1.00 79.69 100 LYS A N 1
ATOM 809 C CA . LYS A 1 100 ? 11.552 -3.790 -11.470 1.00 79.69 100 LYS A CA 1
ATOM 810 C C . LYS A 1 100 ? 10.531 -2.752 -11.940 1.00 79.69 100 LYS A C 1
ATOM 812 O O . LYS A 1 100 ? 9.642 -2.396 -11.176 1.00 79.69 100 LYS A O 1
ATOM 817 N N . ASN A 1 101 ? 10.614 -2.324 -13.201 1.00 80.75 101 ASN A N 1
ATOM 818 C CA . ASN A 1 101 ? 9.665 -1.373 -13.786 1.00 80.75 101 ASN A CA 1
ATOM 819 C C . ASN A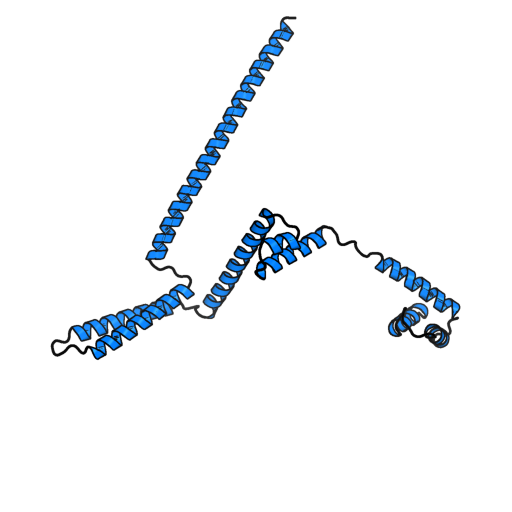 1 101 ? 8.231 -1.938 -13.838 1.00 80.75 101 ASN A C 1
ATOM 821 O O . ASN A 1 101 ? 7.285 -1.239 -13.499 1.00 80.75 101 ASN A O 1
ATOM 825 N N . ILE A 1 102 ? 8.064 -3.220 -14.178 1.00 80.31 102 ILE A N 1
ATOM 826 C CA . ILE A 1 102 ? 6.759 -3.900 -14.167 1.00 80.31 102 ILE A CA 1
ATOM 827 C C . ILE A 1 102 ? 6.183 -3.983 -12.752 1.00 80.31 102 ILE A C 1
ATOM 829 O O . ILE A 1 102 ? 4.990 -3.752 -12.567 1.00 80.31 102 ILE A O 1
ATOM 833 N N . ARG A 1 103 ? 7.005 -4.332 -11.755 1.00 75.62 103 ARG A N 1
ATOM 834 C CA . ARG A 1 103 ? 6.584 -4.383 -10.348 1.00 75.62 103 ARG A CA 1
ATOM 835 C C . ARG A 1 103 ? 6.128 -3.007 -9.873 1.00 75.62 103 ARG A C 1
ATOM 837 O O . ARG A 1 103 ? 5.065 -2.918 -9.277 1.00 75.62 103 ARG A O 1
ATOM 844 N N . GLN A 1 104 ? 6.877 -1.959 -10.208 1.00 79.25 104 GLN A N 1
ATOM 845 C CA . GLN A 1 104 ? 6.507 -0.581 -9.896 1.00 79.25 104 GLN A CA 1
ATOM 846 C C . GLN A 1 104 ? 5.178 -0.180 -10.557 1.00 79.25 104 GLN A C 1
ATOM 848 O O . GLN A 1 104 ? 4.268 0.243 -9.861 1.00 79.25 104 GLN A O 1
ATOM 853 N N . LEU A 1 105 ? 5.005 -0.427 -11.860 1.00 71.75 105 LEU A N 1
ATOM 854 C CA . LEU A 1 105 ? 3.746 -0.142 -12.565 1.00 71.75 105 LEU A CA 1
ATOM 855 C C . LEU A 1 105 ? 2.547 -0.915 -11.990 1.00 71.75 105 LEU A C 1
ATOM 857 O O . LEU A 1 105 ? 1.425 -0.416 -11.975 1.00 71.75 105 LEU A O 1
ATOM 861 N N . ARG A 1 106 ? 2.759 -2.158 -11.535 1.00 73.94 106 ARG A N 1
ATOM 862 C CA . ARG A 1 106 ? 1.722 -2.941 -10.846 1.00 73.94 106 ARG A CA 1
ATOM 863 C C . ARG A 1 106 ? 1.348 -2.320 -9.504 1.00 73.94 106 ARG A C 1
ATOM 865 O O . ARG A 1 106 ? 0.161 -2.297 -9.193 1.00 73.94 106 ARG A O 1
ATOM 872 N N . LEU A 1 107 ? 2.333 -1.854 -8.736 1.00 81.38 107 LEU A N 1
ATOM 873 C CA . LEU A 1 107 ? 2.104 -1.157 -7.471 1.00 81.38 107 LEU A CA 1
ATOM 874 C C . LEU A 1 107 ? 1.310 0.125 -7.712 1.00 81.38 107 LEU A C 1
ATOM 876 O O . LEU A 1 107 ? 0.205 0.224 -7.197 1.00 81.38 107 LEU A O 1
ATOM 880 N N . GLU A 1 108 ? 1.787 1.005 -8.593 1.00 79.38 108 GLU A N 1
ATOM 881 C CA . GLU A 1 108 ? 1.129 2.276 -8.938 1.00 79.38 108 GLU A CA 1
ATOM 882 C C . GLU A 1 108 ? -0.326 2.063 -9.383 1.00 79.38 108 GLU A C 1
ATOM 884 O O . GLU A 1 108 ? -1.243 2.686 -8.857 1.00 79.38 108 GLU A O 1
ATOM 889 N N . LYS A 1 109 ? -0.572 1.112 -10.295 1.00 78.12 109 LYS A N 1
ATOM 890 C CA . LYS A 1 109 ? -1.936 0.804 -10.749 1.00 78.12 109 LYS A CA 1
ATOM 891 C C . LYS A 1 109 ? -2.820 0.260 -9.625 1.00 78.12 109 LYS A C 1
ATOM 893 O O . LYS A 1 109 ? -4.013 0.545 -9.586 1.00 78.12 109 LYS A O 1
ATOM 898 N N . THR A 1 110 ? -2.261 -0.568 -8.745 1.00 82.62 110 THR A N 1
ATOM 899 C CA . THR A 1 110 ? -3.008 -1.104 -7.599 1.00 82.62 110 THR A CA 1
ATOM 900 C C . THR A 1 110 ? -3.332 0.014 -6.614 1.00 82.62 110 THR A C 1
ATOM 902 O O . THR A 1 110 ? -4.452 0.080 -6.119 1.00 82.62 110 THR A O 1
ATOM 905 N N . GLU A 1 111 ? -2.383 0.911 -6.356 1.00 86.00 111 GLU A N 1
ATOM 906 C CA . GLU A 1 111 ? -2.572 2.078 -5.498 1.00 86.00 111 GLU A CA 1
ATOM 907 C C . GLU A 1 111 ? -3.665 2.996 -6.033 1.00 86.00 111 GLU A C 1
ATOM 909 O O . GLU A 1 111 ? -4.573 3.312 -5.268 1.00 86.00 111 GLU A O 1
ATOM 914 N N . GLU A 1 112 ? -3.640 3.309 -7.331 1.00 87.81 112 GLU A N 1
ATOM 915 C CA . GLU A 1 112 ? -4.659 4.109 -8.020 1.00 87.81 112 GLU A CA 1
ATOM 916 C C . GLU A 1 112 ? -6.054 3.480 -7.891 1.00 87.81 112 GLU A C 1
ATOM 918 O O . GLU A 1 112 ? -7.024 4.157 -7.558 1.00 87.81 112 GLU A O 1
ATOM 923 N N . GLN A 1 113 ? -6.164 2.164 -8.099 1.00 85.31 113 GLN A N 1
ATOM 924 C CA . GLN A 1 113 ? -7.430 1.447 -7.932 1.00 85.31 113 GLN A CA 1
ATOM 925 C C . GLN A 1 113 ? -7.928 1.471 -6.483 1.00 85.31 113 GLN A C 1
ATOM 927 O O . GLN A 1 113 ? -9.127 1.616 -6.251 1.00 85.31 113 GLN A O 1
ATOM 932 N N . LEU A 1 114 ? -7.031 1.321 -5.506 1.00 88.19 114 LEU A N 1
ATOM 933 C CA . LEU A 1 114 ? -7.386 1.405 -4.089 1.00 88.19 114 LEU A CA 1
ATOM 934 C C . LEU A 1 114 ? -7.835 2.820 -3.704 1.00 88.19 114 LEU A C 1
ATOM 936 O O . LEU A 1 114 ? -8.808 2.953 -2.966 1.00 88.19 114 LEU A O 1
ATOM 940 N N . ASP A 1 115 ? -7.173 3.855 -4.223 1.00 89.56 115 ASP A N 1
ATOM 941 C CA . ASP A 1 115 ? -7.537 5.255 -3.973 1.00 89.56 115 ASP A CA 1
ATOM 942 C C . ASP A 1 115 ? -8.890 5.607 -4.600 1.00 89.56 115 ASP A C 1
ATOM 944 O O . ASP A 1 115 ? -9.721 6.247 -3.957 1.00 89.56 115 ASP A O 1
ATOM 948 N N . ASP A 1 116 ? -9.170 5.118 -5.811 1.00 91.19 116 ASP A N 1
ATOM 949 C CA . ASP A 1 116 ? -10.478 5.269 -6.457 1.00 91.19 116 ASP A CA 1
ATOM 950 C C . ASP A 1 116 ? -11.604 4.611 -5.640 1.00 91.19 116 ASP A C 1
ATOM 952 O O . ASP A 1 116 ? -12.668 5.203 -5.444 1.00 91.19 116 ASP A O 1
ATOM 956 N N . ILE A 1 117 ? -11.365 3.405 -5.108 1.00 88.56 117 ILE A N 1
ATOM 957 C CA . ILE A 1 117 ? -12.315 2.721 -4.218 1.00 88.56 117 ILE A CA 1
ATOM 958 C C . ILE A 1 117 ? -12.531 3.529 -2.938 1.00 88.56 117 ILE A C 1
ATOM 960 O O . ILE A 1 117 ? -13.676 3.719 -2.528 1.00 88.56 117 ILE A O 1
ATOM 964 N N . LEU A 1 118 ? -11.457 4.018 -2.317 1.00 90.62 118 LEU A N 1
ATOM 965 C CA . LEU A 1 118 ? -11.519 4.849 -1.116 1.00 90.62 118 LEU A CA 1
ATOM 966 C C . LEU A 1 118 ? -12.375 6.093 -1.336 1.00 90.62 118 LEU A C 1
ATOM 968 O O . LEU A 1 118 ? -13.295 6.344 -0.562 1.00 90.62 118 LEU A O 1
ATOM 972 N N . LEU A 1 119 ? -12.130 6.821 -2.424 1.00 92.12 119 LEU A N 1
ATOM 973 C CA . LEU A 1 119 ? -12.875 8.031 -2.762 1.00 92.12 119 LEU A CA 1
ATOM 974 C C . LEU A 1 119 ? -14.356 7.755 -3.039 1.00 92.12 119 LEU A C 1
ATOM 976 O O . LEU A 1 119 ? -15.203 8.567 -2.675 1.00 92.12 119 LEU A O 1
ATOM 980 N N . LYS A 1 120 ? -14.683 6.629 -3.682 1.00 93.38 120 LYS A N 1
ATOM 981 C CA . LYS A 1 120 ? -16.064 6.299 -4.079 1.00 93.38 120 LYS A CA 1
ATOM 982 C C . LYS A 1 120 ? -16.892 5.650 -2.977 1.00 93.38 120 LYS A C 1
ATOM 984 O O . LYS A 1 120 ? -18.091 5.893 -2.906 1.00 93.38 120 LYS A O 1
ATOM 989 N N . VAL A 1 121 ? -16.286 4.771 -2.182 1.00 92.94 121 VAL A N 1
ATOM 990 C CA . VAL A 1 121 ? -16.991 3.932 -1.197 1.00 92.94 121 VAL A CA 1
ATOM 991 C C . VAL A 1 121 ? -16.863 4.495 0.213 1.00 92.94 121 VAL A C 1
ATOM 993 O O . VAL A 1 121 ? -17.784 4.347 1.009 1.00 92.94 121 VAL A O 1
ATOM 996 N N . TYR A 1 122 ? -15.742 5.145 0.519 1.00 91.19 122 TYR A N 1
ATOM 997 C CA . TYR A 1 122 ? -15.389 5.602 1.860 1.00 91.19 122 TYR A CA 1
ATOM 998 C C . TYR A 1 122 ? -14.996 7.085 1.864 1.00 91.19 122 TYR A C 1
ATOM 1000 O O . TYR A 1 122 ? -14.039 7.485 2.527 1.00 91.19 122 TYR A O 1
ATOM 1008 N N . SER A 1 123 ? -15.741 7.928 1.145 1.00 92.75 123 SER A N 1
ATOM 1009 C CA . SER A 1 123 ? -15.520 9.383 1.150 1.00 92.75 123 SER A CA 1
ATOM 1010 C C . SER A 1 123 ? -15.616 9.999 2.553 1.00 92.75 123 SER A C 1
ATOM 1012 O O . SER A 1 123 ? -15.008 11.029 2.829 1.00 92.75 123 SER A O 1
ATOM 1014 N N . ASP A 1 124 ? -16.371 9.360 3.445 1.00 93.88 124 ASP A N 1
ATOM 1015 C CA . ASP A 1 124 ? -16.610 9.724 4.841 1.00 93.88 124 ASP A CA 1
ATOM 1016 C C . ASP A 1 124 ? -15.833 8.830 5.829 1.00 93.88 124 ASP A C 1
ATOM 1018 O O . ASP A 1 124 ? -16.201 8.727 7.000 1.00 93.88 124 ASP A O 1
ATOM 1022 N N . LEU A 1 125 ? -14.737 8.186 5.395 1.00 92.81 125 LEU A N 1
ATOM 1023 C CA . LEU A 1 125 ? -13.973 7.237 6.220 1.00 92.81 125 LEU A CA 1
ATOM 1024 C C . LEU A 1 125 ? -13.624 7.787 7.611 1.00 92.81 125 LEU A C 1
ATOM 1026 O O . LEU A 1 125 ? -13.686 7.054 8.598 1.00 92.81 125 LEU A O 1
ATOM 1030 N N . GLY A 1 126 ? -13.280 9.076 7.699 1.00 90.94 126 GLY A N 1
ATOM 1031 C CA . GLY A 1 126 ? -12.980 9.740 8.968 1.00 90.94 126 GLY A CA 1
ATOM 1032 C C . GLY A 1 126 ? -14.153 9.708 9.954 1.00 90.94 126 GLY A C 1
ATOM 1033 O O . GLY A 1 126 ? -13.959 9.407 11.134 1.00 90.94 126 GLY A O 1
ATOM 1034 N N . ASP A 1 127 ? -15.376 9.937 9.476 1.00 94.56 127 ASP A N 1
ATOM 1035 C CA . ASP A 1 127 ? -16.584 9.873 10.300 1.00 94.56 127 ASP A CA 1
ATOM 1036 C C . ASP A 1 127 ? -16.931 8.430 10.682 1.00 94.56 127 ASP A C 1
ATOM 1038 O O . ASP A 1 127 ? -17.292 8.159 11.832 1.00 94.56 127 ASP A O 1
ATOM 1042 N N . VAL A 1 128 ? -16.748 7.474 9.766 1.00 93.75 128 VAL A N 1
ATOM 1043 C CA . VAL A 1 128 ? -16.935 6.043 10.055 1.00 93.75 128 VAL A CA 1
ATOM 1044 C C . VAL A 1 128 ? -15.975 5.585 11.158 1.00 93.75 128 VAL A C 1
ATOM 1046 O O . VAL A 1 128 ? -16.405 4.974 12.140 1.00 93.75 128 VAL A O 1
ATOM 1049 N N . LEU A 1 129 ? -14.688 5.927 11.054 1.00 93.94 129 LEU A N 1
ATOM 1050 C CA . LEU A 1 129 ? -13.678 5.604 12.066 1.00 93.94 129 LEU A CA 1
ATOM 1051 C C . LEU A 1 129 ? -13.973 6.285 13.408 1.00 93.94 129 LEU A C 1
ATOM 1053 O O . LEU A 1 129 ? -13.891 5.649 14.460 1.00 93.94 129 LEU A O 1
ATOM 1057 N N . LYS A 1 130 ? -14.412 7.547 13.393 1.00 95.00 130 LYS A N 1
ATOM 1058 C CA . LYS A 1 130 ? -14.869 8.249 14.601 1.00 95.00 130 LYS A CA 1
ATOM 1059 C C . LYS A 1 130 ? -16.032 7.516 15.277 1.00 95.00 130 LYS A C 1
ATOM 1061 O O . LYS A 1 130 ? -16.029 7.353 16.498 1.00 95.00 130 LYS A O 1
ATOM 1066 N N . ASN A 1 131 ? -17.004 7.028 14.511 1.00 95.56 131 ASN A N 1
ATOM 1067 C CA . ASN A 1 131 ? -18.140 6.267 15.038 1.00 95.56 131 ASN A CA 1
ATOM 1068 C C . ASN A 1 131 ? -17.722 4.911 15.630 1.00 95.56 131 ASN A C 1
ATOM 1070 O O . ASN A 1 131 ? -18.281 4.478 16.645 1.00 95.56 131 ASN A O 1
ATOM 1074 N N . VAL A 1 132 ? -16.708 4.262 15.050 1.00 94.81 132 VAL A N 1
ATOM 1075 C CA . VAL A 1 132 ? -16.082 3.057 15.615 1.00 94.81 132 VAL A CA 1
ATOM 1076 C C . VAL A 1 132 ? -15.465 3.361 16.984 1.00 94.81 132 VAL A C 1
ATOM 1078 O O . VAL A 1 132 ? -15.736 2.636 17.945 1.00 94.81 132 VAL A O 1
ATOM 1081 N N . GLU A 1 133 ? -14.703 4.450 17.121 1.00 93.88 133 GLU A N 1
ATOM 1082 C CA . GLU A 1 133 ? -14.121 4.863 18.409 1.00 93.88 133 GLU A CA 1
ATOM 1083 C C . GLU A 1 133 ? -15.189 5.194 19.459 1.00 93.88 133 GLU A C 1
ATOM 1085 O O . GLU A 1 133 ? -15.111 4.734 20.603 1.00 93.88 133 GLU A O 1
ATOM 1090 N N . ILE A 1 134 ? -16.240 5.924 19.070 1.00 96.44 134 ILE A N 1
ATOM 1091 C CA . ILE A 1 134 ? -17.383 6.218 19.947 1.00 96.44 134 ILE A CA 1
ATOM 1092 C C . ILE A 1 134 ? -18.035 4.916 20.432 1.00 96.44 134 ILE A C 1
ATOM 1094 O O . ILE A 1 134 ? -18.320 4.762 21.622 1.00 96.44 134 ILE A O 1
ATOM 1098 N N . SER A 1 135 ? -18.235 3.950 19.535 1.00 95.50 135 SER A N 1
ATOM 1099 C CA . SER A 1 135 ? -18.840 2.658 19.870 1.00 95.50 135 SER A CA 1
ATOM 1100 C C . SER A 1 135 ? -17.968 1.844 20.826 1.00 95.50 135 SER A C 1
ATOM 1102 O O . SER A 1 135 ? -18.482 1.304 21.808 1.00 95.50 135 SER A O 1
ATOM 1104 N N . LYS A 1 136 ? -16.644 1.818 20.610 1.00 96.06 136 LYS A N 1
ATOM 1105 C CA . LYS A 1 136 ? -15.686 1.199 21.541 1.00 96.06 136 LYS A CA 1
ATOM 1106 C C . LYS A 1 136 ? -15.772 1.831 22.926 1.00 96.06 136 LYS A C 1
ATOM 1108 O O . LYS A 1 136 ? -15.931 1.111 23.911 1.00 96.06 136 LYS A O 1
ATOM 1113 N N . ARG A 1 137 ? -15.752 3.166 23.008 1.00 95.88 137 ARG A N 1
ATOM 1114 C CA . ARG A 1 137 ? -15.889 3.898 24.276 1.00 95.88 137 ARG A CA 1
ATOM 1115 C C . ARG A 1 137 ? -17.194 3.548 24.991 1.00 95.88 137 ARG A C 1
ATOM 1117 O O . ARG A 1 137 ? -17.184 3.290 26.192 1.00 95.88 137 ARG A O 1
ATOM 1124 N N . ASN A 1 138 ? -18.308 3.492 24.264 1.00 96.25 138 ASN A N 1
ATOM 1125 C CA . ASN A 1 138 ? -19.610 3.140 24.830 1.00 96.25 138 ASN A CA 1
ATOM 1126 C C . ASN A 1 138 ? -19.632 1.716 25.406 1.00 96.25 138 ASN A C 1
ATOM 1128 O O . ASN A 1 138 ? -20.208 1.504 26.474 1.00 96.25 138 ASN A O 1
ATOM 1132 N N . LEU A 1 139 ? -18.996 0.746 24.741 1.00 95.12 139 LEU A N 1
ATOM 1133 C CA . LEU A 1 139 ? -18.873 -0.621 25.259 1.00 95.12 139 LEU A CA 1
ATOM 1134 C C . LEU A 1 139 ? -17.988 -0.688 26.507 1.00 95.12 139 LEU A C 1
ATOM 1136 O O . LEU A 1 139 ? -18.372 -1.353 27.464 1.00 95.12 139 LEU A O 1
ATOM 1140 N N . VAL A 1 140 ? -16.874 0.049 26.544 1.00 93.25 140 VAL A N 1
ATOM 1141 C CA . VAL A 1 140 ? -16.020 0.159 27.741 1.00 93.25 140 VAL A CA 1
ATOM 1142 C C . VAL A 1 140 ? -16.807 0.729 28.923 1.00 93.25 140 VAL A C 1
ATOM 1144 O O . VAL A 1 140 ? -16.768 0.169 30.015 1.00 93.25 140 VAL A O 1
ATOM 1147 N N . ILE A 1 141 ? -17.597 1.787 28.703 1.00 93.44 141 ILE A N 1
ATOM 1148 C CA . ILE A 1 141 ? -18.464 2.365 29.743 1.00 93.44 141 ILE A CA 1
ATOM 1149 C C . ILE A 1 141 ? -19.496 1.339 30.233 1.00 93.44 141 ILE A C 1
ATOM 1151 O O . ILE A 1 141 ? -19.728 1.234 31.436 1.00 93.44 141 ILE A O 1
ATOM 1155 N N . ARG A 1 142 ? -20.125 0.575 29.329 1.00 91.38 142 ARG A N 1
ATOM 1156 C CA . ARG A 1 142 ? -21.076 -0.487 29.708 1.00 91.38 142 ARG A CA 1
ATOM 1157 C C . ARG A 1 142 ? -20.400 -1.597 30.508 1.00 91.38 142 ARG A C 1
ATOM 1159 O O . ARG A 1 142 ? -20.967 -2.040 31.498 1.00 91.38 142 ARG A O 1
ATOM 1166 N N . MET A 1 143 ? -19.198 -2.006 30.104 1.00 89.88 143 MET A N 1
ATOM 1167 C CA . MET A 1 143 ? -18.414 -3.018 30.808 1.00 89.88 143 MET A CA 1
ATOM 1168 C C . MET A 1 143 ? -18.078 -2.558 32.229 1.00 89.88 143 MET A C 1
ATOM 1170 O O . MET A 1 143 ? -18.357 -3.277 33.181 1.00 89.88 143 MET A O 1
ATOM 1174 N N . ALA A 1 144 ? -17.573 -1.330 32.380 1.00 89.12 144 ALA A N 1
ATOM 1175 C CA . ALA A 1 144 ? -17.253 -0.749 33.682 1.00 89.12 144 ALA A CA 1
ATOM 1176 C C . ALA A 1 144 ? -18.481 -0.676 34.604 1.00 89.12 144 ALA A C 1
ATOM 1178 O O . ALA A 1 144 ? -18.390 -1.045 35.770 1.00 89.12 144 ALA A O 1
ATOM 1179 N N . LYS A 1 145 ? -19.642 -0.272 34.067 1.00 88.88 145 LYS A N 1
ATOM 1180 C CA . LYS A 1 145 ? -20.910 -0.233 34.815 1.00 88.88 145 LYS A CA 1
ATOM 1181 C C . LYS A 1 145 ? -21.402 -1.607 35.262 1.00 88.88 145 LYS A C 1
ATOM 1183 O O . LYS A 1 145 ? -22.067 -1.690 36.285 1.00 88.88 145 LYS A O 1
ATOM 1188 N N . GLU A 1 146 ? -21.155 -2.660 34.485 1.00 85.25 146 GLU A N 1
ATOM 1189 C CA . GLU A 1 146 ? -21.556 -4.019 34.868 1.00 85.25 146 GLU A CA 1
ATOM 1190 C C . GLU A 1 146 ? -20.614 -4.599 35.929 1.00 85.25 146 GLU A C 1
ATOM 1192 O O . GLU A 1 146 ? -21.075 -5.285 36.833 1.00 85.25 146 GLU A O 1
ATOM 1197 N N . ILE A 1 147 ? -19.317 -4.274 35.856 1.00 85.06 147 ILE A N 1
ATOM 1198 C CA . ILE A 1 147 ? -18.322 -4.645 36.874 1.00 85.06 147 ILE A CA 1
ATOM 1199 C C . ILE A 1 147 ? -18.606 -3.938 38.205 1.00 85.06 147 ILE A C 1
ATOM 1201 O O . ILE A 1 147 ? -18.445 -4.543 39.257 1.00 85.06 147 ILE A O 1
ATOM 1205 N N . SER A 1 148 ? -19.042 -2.675 38.175 1.00 81.56 148 SER A N 1
ATOM 1206 C CA . SER A 1 148 ? -19.291 -1.870 39.378 1.00 81.56 148 SER A CA 1
ATOM 1207 C C . SER A 1 148 ? -20.618 -2.172 40.092 1.00 81.56 148 SER A C 1
ATOM 1209 O O . SER A 1 148 ? -21.021 -1.392 40.949 1.00 81.56 148 SER A O 1
ATOM 1211 N N . LYS A 1 149 ? -21.358 -3.221 39.707 1.00 83.25 149 LYS A N 1
ATOM 1212 C CA . LYS A 1 149 ? -22.587 -3.632 40.406 1.00 83.25 149 LYS A CA 1
ATOM 1213 C C . LYS A 1 149 ? -22.230 -4.568 41.562 1.00 83.25 149 LYS A C 1
ATOM 1215 O O . LYS A 1 149 ? -21.763 -5.676 41.321 1.00 83.25 149 LYS A O 1
ATOM 1220 N N . ASP A 1 150 ? -22.516 -4.139 42.790 1.00 62.56 150 ASP A N 1
ATOM 1221 C CA . ASP A 1 150 ? -22.141 -4.841 44.030 1.00 62.56 150 ASP A CA 1
ATOM 1222 C C . ASP A 1 150 ? -22.860 -6.189 44.271 1.00 62.56 150 ASP A C 1
ATOM 1224 O O . ASP A 1 150 ? -22.393 -6.986 45.080 1.00 62.56 150 ASP A O 1
ATOM 1228 N N . GLU A 1 151 ? -23.967 -6.499 43.580 1.00 63.25 151 GLU A N 1
ATOM 1229 C CA . GLU A 1 151 ? -24.847 -7.620 43.974 1.00 63.25 151 GLU A CA 1
ATOM 1230 C C . GLU A 1 151 ? -24.793 -8.900 43.126 1.00 63.25 151 GLU A C 1
ATOM 1232 O O . GLU A 1 151 ? -25.427 -9.877 43.501 1.00 63.25 151 GLU A O 1
ATOM 1237 N N . THR A 1 152 ? -24.060 -8.957 42.012 1.00 66.62 152 THR A N 1
ATOM 1238 C CA . THR A 1 152 ? -23.561 -10.190 41.351 1.00 66.62 152 THR A CA 1
ATOM 1239 C C . THR A 1 152 ? -23.089 -9.833 39.950 1.00 66.62 152 THR A C 1
ATOM 1241 O O . THR A 1 152 ? -23.799 -9.227 39.148 1.00 66.62 152 THR A O 1
ATOM 1244 N N . LEU A 1 153 ? -21.864 -10.232 39.641 1.00 72.56 153 LEU A N 1
ATOM 1245 C CA . LEU A 1 153 ? -21.215 -9.936 38.376 1.00 72.56 153 LEU A CA 1
ATOM 1246 C C . LEU A 1 153 ? -21.789 -10.853 37.278 1.00 72.56 153 LEU A C 1
ATOM 1248 O O . LEU A 1 153 ? -21.564 -12.065 37.283 1.00 72.56 153 LEU A O 1
ATOM 1252 N N . ASP A 1 154 ? -22.549 -10.291 36.333 1.00 80.44 154 ASP A N 1
ATOM 1253 C CA . ASP A 1 154 ? -23.134 -11.053 35.220 1.00 80.44 154 ASP A CA 1
ATOM 1254 C C . ASP A 1 154 ? -22.067 -11.349 34.151 1.00 80.44 154 ASP A C 1
ATOM 1256 O O . ASP A 1 154 ? -21.881 -10.629 33.163 1.00 80.44 154 ASP A O 1
ATOM 1260 N N . ALA A 1 155 ? -21.348 -12.453 34.359 1.00 82.81 155 ALA A N 1
ATOM 1261 C CA . ALA A 1 155 ? -20.289 -12.919 33.470 1.00 82.81 155 ALA A CA 1
ATOM 1262 C C . ALA A 1 155 ? -20.762 -13.138 32.019 1.00 82.81 155 ALA A C 1
ATOM 1264 O O . ALA A 1 155 ? -19.986 -12.926 31.083 1.00 82.81 155 ALA A O 1
ATOM 1265 N N . LYS A 1 156 ? -22.030 -13.520 31.795 1.00 87.06 156 LYS A N 1
ATOM 1266 C CA . LYS A 1 156 ? -22.569 -13.707 30.437 1.00 87.06 156 LYS A CA 1
ATOM 1267 C C . LYS A 1 156 ? -22.722 -12.366 29.727 1.00 87.06 156 LYS A C 1
ATOM 1269 O O . LYS A 1 156 ? -22.351 -12.255 28.558 1.00 87.06 156 LYS A O 1
ATOM 1274 N N . ARG A 1 157 ? -23.210 -11.333 30.420 1.00 85.00 157 ARG A N 1
ATOM 1275 C CA . ARG A 1 157 ? -23.276 -9.971 29.863 1.00 85.00 157 ARG A CA 1
ATOM 1276 C C . ARG A 1 157 ? -21.898 -9.412 29.551 1.00 85.00 157 ARG A C 1
ATOM 1278 O O . ARG A 1 157 ? -21.717 -8.859 28.469 1.00 85.00 157 ARG A O 1
ATOM 1285 N N . LEU A 1 158 ? -20.921 -9.604 30.435 1.00 87.56 158 LEU A N 1
ATOM 1286 C CA . LEU A 1 158 ? -19.546 -9.169 30.176 1.00 87.56 158 LEU A CA 1
ATOM 1287 C C . LEU A 1 158 ? -18.943 -9.850 28.946 1.00 87.56 158 LEU A C 1
ATOM 1289 O O . LEU A 1 158 ? -18.360 -9.165 28.110 1.00 87.56 158 LEU A O 1
ATOM 1293 N N . GLN A 1 159 ? -19.155 -11.157 28.771 1.00 91.00 159 GLN A N 1
ATOM 1294 C CA . GLN A 1 159 ? -18.711 -11.868 27.566 1.00 91.00 159 GLN A CA 1
ATOM 1295 C C . GLN A 1 159 ? -19.360 -11.335 26.283 1.00 91.00 159 GLN A C 1
ATOM 1297 O O . GLN A 1 159 ? -18.707 -11.277 25.242 1.00 91.00 159 GLN A O 1
ATOM 1302 N N . ILE A 1 160 ? -20.638 -10.949 26.328 1.00 91.94 160 ILE A N 1
ATOM 1303 C CA . ILE A 1 160 ? -21.321 -10.353 25.170 1.00 91.94 160 ILE A CA 1
ATOM 1304 C C . ILE A 1 160 ? -20.700 -8.993 24.829 1.00 91.94 160 ILE A C 1
ATOM 1306 O O . ILE A 1 160 ? -20.420 -8.724 23.659 1.00 91.94 160 ILE A O 1
ATOM 1310 N N . ILE A 1 161 ? -20.455 -8.151 25.837 1.00 90.88 161 ILE A N 1
ATOM 1311 C CA . ILE A 1 161 ? -19.834 -6.832 25.650 1.00 90.88 161 ILE A CA 1
ATOM 1312 C C . ILE A 1 161 ? -18.403 -6.983 25.114 1.00 90.88 161 ILE A C 1
ATOM 1314 O O . ILE A 1 161 ? -18.033 -6.275 24.180 1.00 90.88 161 ILE A O 1
ATOM 1318 N N . ASP A 1 162 ? -17.625 -7.928 25.645 1.00 91.88 162 ASP A N 1
ATOM 1319 C CA . ASP A 1 162 ? -16.260 -8.210 25.194 1.00 91.88 162 ASP A CA 1
ATOM 1320 C C . ASP A 1 162 ? -16.220 -8.704 23.739 1.00 91.88 162 ASP A C 1
ATOM 1322 O O . ASP A 1 162 ? -15.506 -8.145 22.906 1.00 91.88 162 ASP A O 1
ATOM 1326 N N . LYS A 1 163 ? -17.077 -9.665 23.368 1.00 95.81 163 LYS A N 1
ATOM 1327 C CA . LYS A 1 163 ? -17.195 -10.120 21.971 1.00 95.81 163 LYS A CA 1
ATOM 1328 C C . LYS A 1 163 ? -17.573 -8.983 21.024 1.00 95.81 163 LYS A C 1
ATOM 1330 O O . LYS A 1 163 ? -17.004 -8.883 19.933 1.00 95.81 163 LYS A O 1
ATOM 1335 N N . ALA A 1 164 ? -18.507 -8.119 21.427 1.00 94.06 164 ALA A N 1
ATOM 1336 C CA . ALA A 1 164 ? -18.871 -6.940 20.647 1.00 94.06 164 ALA A CA 1
ATOM 1337 C C . ALA A 1 164 ? -17.678 -5.982 20.502 1.00 94.06 164 ALA A C 1
ATOM 1339 O O . ALA A 1 164 ? -17.396 -5.520 19.397 1.00 94.06 164 ALA A O 1
ATOM 1340 N N . TYR A 1 165 ? -16.928 -5.743 21.580 1.00 96.50 165 TYR A N 1
ATOM 1341 C CA . TYR A 1 165 ? -15.750 -4.879 21.567 1.00 96.50 165 TYR A CA 1
ATOM 1342 C C . TYR A 1 165 ? -14.654 -5.416 20.642 1.00 96.50 165 TYR A C 1
ATOM 1344 O O . TYR A 1 165 ? -14.148 -4.678 19.798 1.00 96.50 165 TYR A O 1
ATOM 1352 N N . VAL A 1 166 ? -14.328 -6.710 20.734 1.00 95.56 166 VAL A N 1
ATOM 1353 C CA . VAL A 1 166 ? -13.344 -7.365 19.856 1.00 95.56 166 VAL A CA 1
ATOM 1354 C C . VAL A 1 166 ? -13.775 -7.286 18.393 1.00 95.56 166 VAL A C 1
ATOM 1356 O O . VAL A 1 166 ? -12.941 -7.032 17.525 1.00 95.56 166 VAL A O 1
ATOM 1359 N N . THR A 1 167 ? -15.065 -7.467 18.110 1.00 95.38 167 THR A N 1
ATOM 1360 C CA . THR A 1 167 ? -15.603 -7.380 16.745 1.00 95.38 167 THR A CA 1
ATOM 1361 C C . THR A 1 167 ? -15.462 -5.965 16.189 1.00 95.38 167 THR A C 1
ATOM 1363 O O . THR A 1 167 ? -14.888 -5.788 15.119 1.00 95.38 167 THR A O 1
ATOM 1366 N N . ILE A 1 168 ? -15.884 -4.948 16.945 1.00 93.88 168 ILE A N 1
ATOM 1367 C CA . ILE A 1 168 ? -15.753 -3.541 16.538 1.00 93.88 168 ILE A CA 1
ATOM 1368 C C . ILE A 1 168 ? -14.280 -3.146 16.383 1.00 93.88 168 ILE A C 1
ATOM 1370 O O . ILE A 1 168 ? -13.933 -2.440 15.441 1.00 93.88 168 ILE A O 1
ATOM 1374 N N . LYS A 1 169 ? -13.388 -3.630 17.257 1.00 94.56 169 LYS A N 1
ATOM 1375 C CA . LYS A 1 169 ? -11.941 -3.407 17.134 1.00 94.56 169 LYS A CA 1
ATOM 1376 C C . LYS A 1 169 ? -11.391 -3.979 15.826 1.00 94.56 169 LYS A C 1
ATOM 1378 O O . LYS A 1 169 ? -10.633 -3.293 15.149 1.00 94.56 169 LYS A O 1
ATOM 1383 N N . LYS A 1 170 ? -11.775 -5.208 15.461 1.00 94.38 170 LYS A N 1
ATOM 1384 C CA . LYS A 1 170 ? -11.376 -5.824 14.183 1.00 94.38 170 LYS A CA 1
ATOM 1385 C C . LYS A 1 170 ? -11.888 -5.012 12.993 1.00 94.38 170 LYS A C 1
ATOM 1387 O O . LYS A 1 170 ? -11.094 -4.665 12.132 1.00 94.38 170 LYS A O 1
ATOM 1392 N N . MET A 1 171 ? -13.163 -4.618 13.015 1.00 92.62 171 MET A N 1
ATOM 1393 C CA . MET A 1 171 ? -13.753 -3.768 11.973 1.00 92.62 171 MET A CA 1
ATOM 1394 C C . MET A 1 171 ? -13.025 -2.423 11.839 1.00 92.62 171 MET A C 1
ATOM 1396 O O . MET A 1 171 ? -12.742 -1.991 10.729 1.00 92.62 171 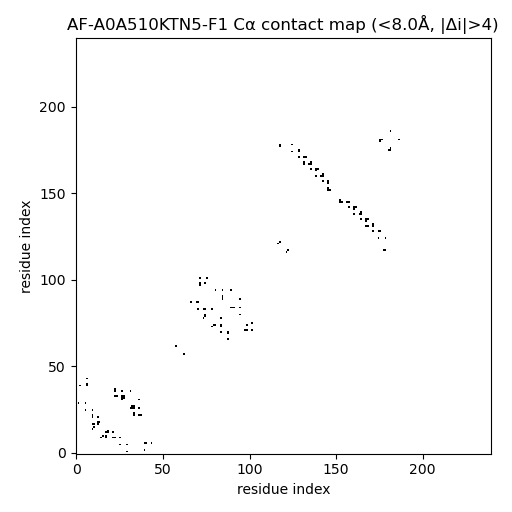MET A O 1
ATOM 1400 N N . GLY A 1 172 ? -12.684 -1.777 12.958 1.00 91.56 172 GLY A N 1
ATOM 1401 C CA . GLY A 1 172 ? -11.910 -0.533 12.960 1.00 91.56 172 GLY A CA 1
ATOM 1402 C C . GLY A 1 172 ? -10.531 -0.690 12.330 1.00 91.56 172 GLY A C 1
ATOM 1403 O O . GLY A 1 172 ? -10.152 0.110 11.481 1.00 91.56 172 GLY A O 1
ATOM 1404 N N . ASN A 1 173 ? -9.807 -1.752 12.690 1.00 91.25 173 ASN A N 1
ATOM 1405 C CA . ASN A 1 173 ? -8.494 -2.040 12.114 1.00 91.25 173 ASN A CA 1
ATOM 1406 C C . ASN A 1 173 ? -8.577 -2.341 10.609 1.00 91.25 173 ASN A C 1
ATOM 1408 O O . ASN A 1 173 ? -7.741 -1.866 9.843 1.00 91.25 173 ASN A O 1
ATOM 1412 N N . ASP A 1 174 ? -9.591 -3.091 10.174 1.00 90.94 174 ASP A N 1
ATOM 1413 C CA . ASP A 1 174 ? -9.811 -3.381 8.754 1.00 90.94 174 ASP A CA 1
ATOM 1414 C C . ASP A 1 174 ? -10.120 -2.105 7.959 1.00 90.94 174 ASP A C 1
ATOM 1416 O O . ASP A 1 174 ? -9.615 -1.938 6.846 1.00 90.94 174 ASP A O 1
ATOM 1420 N N . LEU A 1 175 ? -10.889 -1.174 8.535 1.00 91.19 175 LEU A N 1
ATOM 1421 C CA . LEU A 1 175 ? -11.164 0.136 7.938 1.00 91.19 175 LEU A CA 1
ATOM 1422 C C . LEU A 1 175 ? -9.916 1.018 7.875 1.00 91.19 175 LEU A C 1
ATOM 1424 O O . LEU A 1 175 ? -9.668 1.618 6.835 1.00 91.19 175 LEU A O 1
ATOM 1428 N N . MET A 1 176 ? -9.102 1.062 8.934 1.00 89.88 176 MET A N 1
ATOM 1429 C CA . MET A 1 176 ? -7.816 1.771 8.913 1.00 89.88 176 MET A CA 1
ATOM 1430 C C . MET A 1 176 ? -6.904 1.222 7.813 1.00 89.88 176 MET A C 1
ATOM 1432 O O . MET A 1 176 ? -6.367 1.990 7.019 1.00 89.88 176 MET A O 1
ATOM 1436 N N . ARG A 1 177 ? -6.800 -0.108 7.699 1.00 87.94 177 ARG A N 1
ATOM 1437 C CA . ARG A 1 177 ? -6.018 -0.766 6.644 1.00 87.94 177 ARG A CA 1
ATOM 1438 C C . ARG A 1 177 ? -6.561 -0.454 5.252 1.00 87.94 177 ARG A C 1
ATOM 1440 O O . ARG A 1 177 ? -5.787 -0.180 4.341 1.00 87.94 177 ARG A O 1
ATOM 1447 N N . THR A 1 178 ? -7.884 -0.477 5.090 1.00 87.00 178 THR A N 1
ATOM 1448 C CA . THR A 1 178 ? -8.554 -0.102 3.834 1.00 87.00 178 THR A CA 1
ATOM 1449 C C . THR A 1 178 ? -8.268 1.354 3.481 1.00 87.00 178 THR A C 1
ATOM 1451 O O . THR A 1 178 ? -7.985 1.647 2.328 1.00 87.00 178 THR A O 1
ATOM 1454 N N . GLY A 1 179 ? -8.253 2.237 4.481 1.00 85.94 179 GLY A N 1
ATOM 1455 C CA . GLY A 1 179 ? -7.874 3.645 4.385 1.00 85.94 179 GLY A CA 1
ATOM 1456 C C . GLY A 1 179 ? -6.395 3.934 4.203 1.00 85.94 179 GLY A C 1
ATOM 1457 O O . GLY A 1 179 ? -6.029 5.105 4.230 1.00 85.94 179 GLY A O 1
ATOM 1458 N N . LYS A 1 180 ? -5.545 2.904 4.079 1.00 86.56 180 LYS A N 1
ATOM 1459 C CA . LYS A 1 180 ? -4.079 3.037 4.064 1.00 86.56 180 LYS A CA 1
ATOM 1460 C C . LYS A 1 180 ? -3.548 3.854 5.262 1.00 86.56 180 LYS A C 1
ATOM 1462 O O . LYS A 1 180 ? -2.530 4.530 5.158 1.00 86.56 180 LYS A O 1
ATOM 1467 N N . MET A 1 181 ? -4.244 3.811 6.401 1.00 86.12 181 MET A N 1
ATOM 1468 C CA . MET A 1 181 ? -3.863 4.519 7.621 1.00 86.12 181 MET A CA 1
ATOM 1469 C C . MET A 1 181 ? -2.896 3.684 8.454 1.00 86.12 181 MET A C 1
ATOM 1471 O O . MET A 1 181 ? -3.100 2.484 8.636 1.00 86.12 181 MET A O 1
ATOM 1475 N N . LEU A 1 182 ? -1.888 4.350 9.010 1.00 83.31 182 LEU A N 1
ATOM 1476 C CA . LEU A 1 182 ? -0.926 3.742 9.921 1.00 83.31 182 LEU A CA 1
ATOM 1477 C C . LEU A 1 182 ? -1.461 3.750 11.354 1.00 83.31 182 LEU A C 1
ATOM 1479 O O . LEU A 1 182 ? -2.099 4.705 11.807 1.00 83.31 182 LEU A O 1
ATOM 1483 N N . THR A 1 183 ? -1.171 2.688 12.095 1.00 84.38 183 THR A N 1
ATOM 1484 C CA . THR A 1 183 ? -1.283 2.697 13.553 1.00 84.38 183 THR A CA 1
ATOM 1485 C C . THR A 1 183 ? -0.220 3.611 14.165 1.00 84.38 183 THR A C 1
ATOM 1487 O O . THR A 1 183 ? 0.784 3.937 13.538 1.00 84.38 183 THR A O 1
ATOM 1490 N N . ALA A 1 184 ? -0.399 3.995 15.432 1.00 81.81 184 ALA A N 1
ATOM 1491 C CA . ALA A 1 184 ? 0.588 4.814 16.137 1.00 81.81 184 ALA A CA 1
ATOM 1492 C C . ALA A 1 184 ? 1.986 4.165 16.184 1.00 81.81 184 ALA A C 1
ATOM 1494 O O . ALA A 1 184 ? 2.988 4.867 16.129 1.00 81.81 184 ALA A O 1
ATOM 1495 N N . TYR A 1 185 ? 2.055 2.832 16.272 1.00 82.31 185 TYR A N 1
ATOM 1496 C CA . TYR A 1 185 ? 3.325 2.107 16.253 1.00 82.31 185 TYR A CA 1
ATOM 1497 C C . TYR A 1 185 ? 3.976 2.135 14.866 1.00 82.31 185 TYR A C 1
ATOM 1499 O O . TYR A 1 185 ? 5.150 2.467 14.754 1.00 82.31 185 TYR A O 1
ATOM 1507 N N . GLU A 1 186 ? 3.20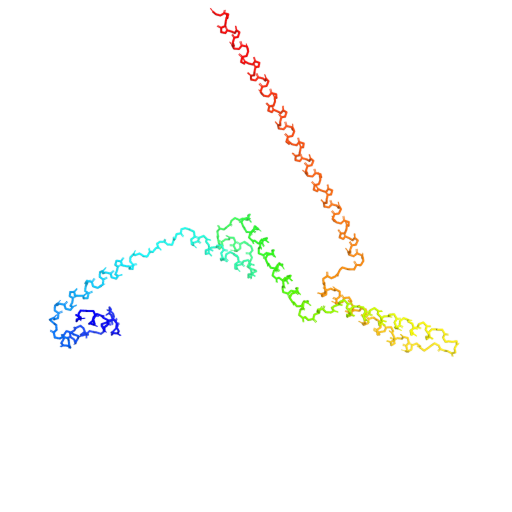4 1.847 13.815 1.00 81.94 186 GLU A N 1
ATOM 1508 C CA . GLU A 1 186 ? 3.703 1.887 12.435 1.00 81.94 186 GLU A CA 1
ATOM 1509 C C . GLU A 1 186 ? 4.142 3.302 12.035 1.00 81.94 186 GLU A C 1
ATOM 1511 O O . GLU A 1 186 ? 5.144 3.456 11.349 1.00 81.94 186 GLU A O 1
ATOM 1516 N N . LEU A 1 187 ? 3.446 4.341 12.509 1.00 83.00 187 LEU A N 1
ATOM 1517 C CA . LEU A 1 187 ? 3.836 5.733 12.283 1.00 83.00 187 LEU A CA 1
ATOM 1518 C C . LEU A 1 187 ? 5.215 6.043 12.888 1.00 83.00 187 LEU A C 1
ATOM 1520 O O . LEU A 1 187 ? 6.066 6.606 12.209 1.00 83.00 187 LEU A O 1
ATOM 1524 N N . LEU A 1 188 ? 5.461 5.615 14.132 1.00 84.12 188 LEU A N 1
ATOM 1525 C CA . LEU A 1 188 ? 6.767 5.773 14.785 1.00 84.12 188 LEU A CA 1
ATOM 1526 C C . LEU A 1 188 ? 7.878 5.003 14.059 1.00 84.12 188 LEU A C 1
ATOM 1528 O O . LEU A 1 188 ? 9.023 5.455 14.015 1.00 84.12 188 LEU A O 1
ATOM 1532 N N . GLU A 1 189 ? 7.560 3.831 13.510 1.00 86.88 189 GLU A N 1
ATOM 1533 C CA . GLU A 1 189 ? 8.516 3.038 12.738 1.00 86.88 189 GLU A CA 1
ATOM 1534 C C . GLU A 1 189 ? 8.869 3.713 11.408 1.00 86.88 189 GLU A C 1
ATOM 1536 O O . GLU A 1 189 ? 10.049 3.790 11.067 1.00 86.88 189 GLU A O 1
ATOM 1541 N N . VAL A 1 190 ? 7.881 4.276 10.708 1.00 82.50 190 VAL A N 1
ATOM 1542 C CA . VAL A 1 190 ? 8.103 5.069 9.490 1.00 82.50 190 VAL A CA 1
ATOM 1543 C C . VAL A 1 190 ? 8.949 6.309 9.786 1.00 82.50 190 VAL A C 1
ATOM 1545 O O . VAL A 1 190 ? 9.920 6.554 9.075 1.00 82.50 190 VAL A O 1
ATOM 1548 N N . ASP A 1 191 ? 8.659 7.049 10.860 1.00 83.50 191 ASP A N 1
ATOM 1549 C CA . ASP A 1 191 ? 9.457 8.221 11.255 1.00 83.50 191 ASP A CA 1
ATOM 1550 C C . ASP A 1 191 ? 10.924 7.851 11.513 1.00 83.50 191 ASP A C 1
ATOM 1552 O O . ASP A 1 191 ? 11.848 8.550 11.088 1.00 83.50 191 ASP A O 1
ATOM 1556 N N . LYS A 1 192 ? 11.156 6.712 12.176 1.00 88.75 192 LYS A N 1
ATOM 1557 C CA . LYS A 1 192 ? 12.505 6.193 12.409 1.00 88.75 192 LYS A CA 1
ATOM 1558 C C . LYS A 1 192 ? 13.200 5.812 11.099 1.00 88.75 192 LYS A C 1
ATOM 1560 O O . LYS A 1 192 ? 14.363 6.167 10.918 1.00 88.75 192 LYS A O 1
ATOM 1565 N N . GLN A 1 193 ? 12.508 5.119 10.194 1.00 87.56 193 GLN A N 1
ATOM 1566 C CA . GLN A 1 193 ? 13.048 4.741 8.883 1.00 87.56 193 GLN A CA 1
ATOM 1567 C C . GLN A 1 193 ? 13.418 5.975 8.055 1.00 87.56 193 GLN A C 1
ATOM 1569 O O . GLN A 1 193 ? 14.519 6.030 7.519 1.00 87.56 193 GLN A O 1
ATOM 1574 N N . LEU A 1 194 ? 12.560 6.998 8.023 1.00 82.81 194 LEU A N 1
ATOM 1575 C CA . LEU A 1 194 ? 12.836 8.259 7.329 1.00 82.81 194 LEU A CA 1
ATOM 1576 C C . LEU A 1 194 ? 14.077 8.965 7.890 1.00 82.81 194 LEU A C 1
ATOM 1578 O O . LEU A 1 194 ? 14.909 9.455 7.126 1.00 82.81 194 LEU A O 1
ATOM 1582 N N . ALA A 1 195 ? 14.239 8.989 9.216 1.00 86.62 195 ALA A N 1
ATOM 1583 C CA . ALA A 1 195 ? 15.431 9.551 9.847 1.00 86.62 195 ALA A CA 1
ATOM 1584 C C . ALA A 1 195 ? 16.703 8.759 9.491 1.00 86.62 195 ALA A C 1
ATOM 1586 O O . ALA A 1 195 ? 17.749 9.346 9.208 1.00 86.62 195 ALA A O 1
ATOM 1587 N N . GLU A 1 196 ? 16.627 7.427 9.473 1.00 89.50 196 GLU A N 1
ATOM 1588 C CA . GLU A 1 196 ? 17.742 6.564 9.073 1.00 89.50 196 GLU A CA 1
ATOM 1589 C C . GLU A 1 196 ? 18.098 6.725 7.588 1.00 89.50 196 GLU A C 1
ATOM 1591 O O . GLU A 1 196 ? 19.281 6.826 7.253 1.00 89.50 196 GLU A O 1
ATOM 1596 N N . GLU A 1 197 ? 17.104 6.800 6.701 1.00 87.56 197 GLU A N 1
ATOM 1597 C CA . GLU A 1 197 ? 17.289 7.049 5.269 1.00 87.56 197 GLU A CA 1
ATOM 1598 C C . GLU A 1 197 ? 17.944 8.408 5.013 1.00 87.56 197 GLU A C 1
ATOM 1600 O O . GLU A 1 197 ? 18.900 8.484 4.239 1.00 87.56 197 GLU A O 1
ATOM 1605 N N . ALA A 1 198 ? 17.498 9.463 5.701 1.00 86.00 198 ALA A N 1
ATOM 1606 C CA . ALA A 1 198 ? 18.097 10.792 5.601 1.00 86.00 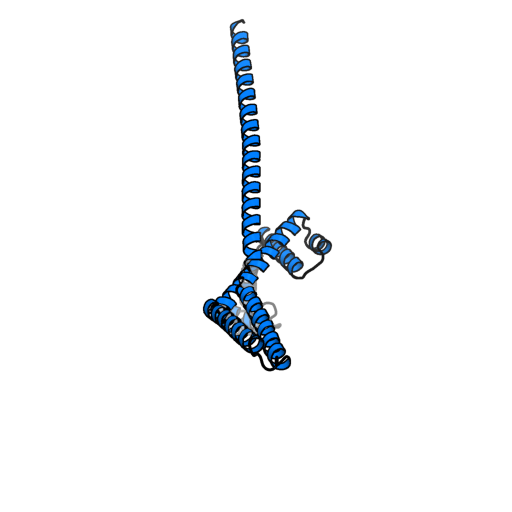198 ALA A CA 1
ATOM 1607 C C . ALA A 1 198 ? 19.581 10.773 6.003 1.00 86.00 198 ALA A C 1
ATOM 1609 O O . ALA A 1 198 ? 20.432 11.275 5.269 1.00 86.00 198 ALA A O 1
ATOM 1610 N N . LEU A 1 199 ? 19.918 10.105 7.112 1.00 89.69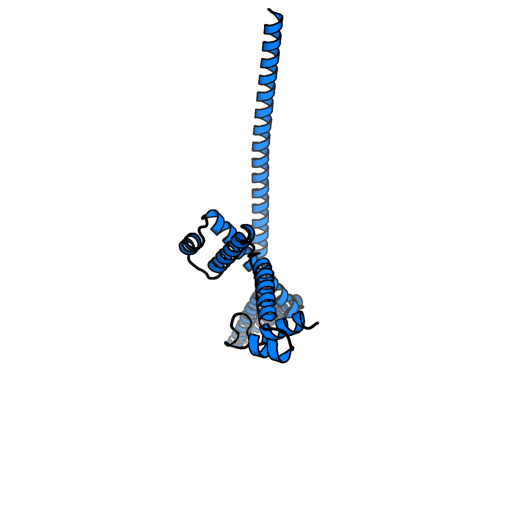 199 LEU A N 1
ATOM 1611 C CA . LEU A 1 199 ? 21.309 9.940 7.545 1.00 89.69 199 LEU A CA 1
ATOM 1612 C C . LEU A 1 199 ? 22.145 9.127 6.546 1.00 89.69 199 LEU A C 1
ATOM 1614 O O . LEU A 1 199 ? 23.331 9.401 6.359 1.00 89.69 199 LEU A O 1
ATOM 1618 N N . GLN A 1 200 ? 21.569 8.103 5.911 1.00 88.44 200 GLN A N 1
ATOM 1619 C CA . GLN A 1 200 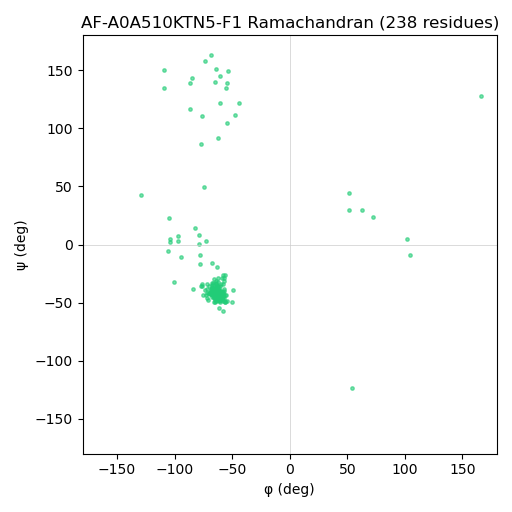? 22.261 7.332 4.874 1.00 88.44 200 GLN A CA 1
ATOM 1620 C C . GLN A 1 200 ? 22.502 8.162 3.611 1.00 88.44 200 GLN A C 1
ATOM 1622 O O . GLN A 1 200 ? 23.596 8.104 3.048 1.00 88.44 200 GLN A O 1
ATOM 1627 N N . GLN A 1 201 ? 21.515 8.950 3.180 1.00 87.56 201 GLN A N 1
ATOM 1628 C CA . GLN A 1 201 ? 21.656 9.859 2.044 1.00 87.56 201 GLN A CA 1
ATOM 1629 C C . GLN A 1 201 ? 22.741 10.905 2.307 1.00 87.56 201 GLN A C 1
ATOM 1631 O O . GLN A 1 201 ? 23.636 11.059 1.478 1.00 87.56 201 GLN A O 1
ATOM 1636 N N . GLU A 1 202 ? 22.737 11.533 3.484 1.00 88.06 202 GLU A N 1
ATOM 1637 C CA . GLU A 1 202 ? 23.762 12.503 3.881 1.00 88.06 202 GLU A CA 1
ATOM 1638 C C . GLU A 1 202 ? 25.165 11.874 3.873 1.00 88.06 202 GLU A C 1
ATOM 1640 O O . GLU A 1 202 ? 26.106 12.441 3.316 1.00 88.06 202 GLU A O 1
ATOM 1645 N N . LYS A 1 203 ? 25.320 10.653 4.402 1.00 89.88 203 LYS A N 1
ATOM 1646 C CA . LYS A 1 203 ? 26.598 9.919 4.345 1.00 89.88 203 LYS A CA 1
ATOM 1647 C C . LYS A 1 203 ? 27.067 9.679 2.911 1.00 89.88 203 LYS A C 1
ATOM 1649 O O . LYS A 1 203 ? 28.240 9.909 2.621 1.00 89.88 203 LYS A O 1
ATOM 1654 N N . LEU A 1 204 ? 26.172 9.244 2.022 1.00 88.75 204 LEU A N 1
ATOM 1655 C CA . LEU A 1 204 ? 26.489 9.024 0.608 1.00 88.75 204 LEU A CA 1
ATOM 1656 C C . LEU A 1 204 ? 26.858 10.331 -0.104 1.00 88.75 204 LEU A C 1
ATOM 1658 O O . LEU A 1 204 ? 27.742 10.338 -0.960 1.00 88.75 204 LEU A O 1
ATOM 1662 N N . GLU A 1 205 ? 26.206 11.443 0.226 1.00 87.19 205 GLU A N 1
ATOM 1663 C CA . GLU A 1 205 ? 26.549 12.762 -0.313 1.00 87.19 205 GLU A CA 1
ATOM 1664 C C . GLU A 1 205 ? 27.906 13.256 0.187 1.00 87.19 205 GLU A C 1
ATOM 1666 O O . GLU A 1 205 ? 28.708 13.755 -0.609 1.00 87.19 205 GLU A O 1
ATOM 1671 N N . ILE A 1 206 ? 28.212 13.057 1.471 1.00 87.50 206 ILE A N 1
ATOM 1672 C CA . ILE A 1 206 ? 29.532 13.342 2.042 1.00 87.50 206 ILE A CA 1
ATOM 1673 C C . ILE A 1 206 ? 30.602 12.497 1.348 1.00 87.50 206 ILE A C 1
ATOM 1675 O O . ILE A 1 206 ? 31.649 13.026 0.980 1.00 87.50 206 ILE A O 1
ATOM 1679 N N . GLU A 1 207 ? 30.358 11.205 1.139 1.00 83.62 207 GLU A N 1
ATOM 1680 C CA . GLU A 1 207 ? 31.296 10.302 0.466 1.00 83.62 207 GLU A CA 1
ATOM 1681 C C . GLU A 1 207 ? 31.537 10.716 -0.990 1.00 83.62 207 GLU A C 1
ATOM 1683 O O . GLU A 1 207 ? 32.686 10.891 -1.395 1.00 83.62 207 GLU A O 1
ATOM 1688 N N . LYS A 1 208 ? 30.474 11.010 -1.750 1.00 85.06 208 LYS A N 1
ATOM 1689 C CA . LYS A 1 208 ? 30.589 11.575 -3.107 1.00 85.06 208 LYS A CA 1
ATOM 1690 C C . LYS A 1 208 ? 31.371 12.888 -3.121 1.00 85.06 208 LYS A C 1
ATOM 1692 O O . LYS A 1 208 ? 32.136 13.135 -4.048 1.00 85.06 208 LYS A O 1
ATOM 1697 N N . SER A 1 209 ? 31.178 13.735 -2.114 1.00 81.00 209 SER A N 1
ATOM 1698 C CA . SER A 1 209 ? 31.869 15.023 -2.002 1.00 81.00 209 SER A CA 1
ATOM 1699 C C . SER A 1 209 ? 33.346 14.863 -1.640 1.00 81.00 209 SER A C 1
ATOM 1701 O O . SER A 1 209 ? 34.166 15.649 -2.102 1.00 81.00 209 SER A O 1
ATOM 1703 N N . LYS A 1 210 ? 33.704 13.850 -0.840 1.00 82.12 210 LYS A N 1
ATOM 1704 C CA . LYS A 1 210 ? 35.103 13.495 -0.557 1.00 82.12 210 LYS A CA 1
ATOM 1705 C C . LYS A 1 210 ? 35.811 13.007 -1.816 1.00 82.12 210 LYS A C 1
ATOM 1707 O O . LYS A 1 210 ? 36.858 13.550 -2.134 1.00 82.12 210 LYS A O 1
ATOM 1712 N N . ILE A 1 211 ? 35.190 12.091 -2.563 1.00 79.00 211 ILE A N 1
ATOM 1713 C CA . ILE A 1 211 ? 35.734 11.584 -3.834 1.00 79.00 211 ILE A CA 1
ATOM 1714 C C . ILE A 1 211 ? 35.989 12.741 -4.809 1.00 79.00 211 ILE A C 1
ATOM 1716 O O . ILE A 1 211 ? 37.098 12.886 -5.302 1.00 79.00 211 ILE A O 1
ATOM 1720 N N . LYS A 1 212 ? 35.012 13.640 -4.999 1.00 76.12 212 LYS A N 1
ATOM 1721 C CA . LYS A 1 212 ? 35.194 14.826 -5.856 1.00 76.12 212 LYS A CA 1
ATOM 1722 C C . LYS A 1 212 ? 36.348 15.729 -5.411 1.00 76.12 212 LYS A C 1
ATOM 1724 O O . LYS A 1 212 ? 37.080 16.232 -6.252 1.00 76.12 212 LYS A O 1
ATOM 1729 N N . LYS A 1 213 ? 36.509 15.949 -4.101 1.00 72.81 213 LYS A N 1
ATOM 1730 C CA . LYS A 1 213 ? 37.622 16.749 -3.562 1.00 72.81 213 LYS A CA 1
ATOM 1731 C C . LYS A 1 213 ? 38.978 16.082 -3.775 1.00 72.81 213 LYS A C 1
ATOM 1733 O O . LYS A 1 213 ? 39.971 16.790 -3.915 1.00 72.81 213 LYS A O 1
ATOM 1738 N N . ASP A 1 214 ? 39.034 14.756 -3.739 1.00 71.69 214 ASP A N 1
ATOM 1739 C CA . ASP A 1 214 ? 40.268 14.017 -3.995 1.00 71.69 214 ASP A CA 1
ATOM 1740 C C . ASP A 1 214 ? 40.633 14.076 -5.489 1.00 71.69 214 ASP A C 1
ATOM 1742 O O . ASP A 1 214 ? 41.780 14.400 -5.797 1.00 71.69 214 ASP A O 1
ATOM 1746 N N . ASP A 1 215 ? 39.653 13.932 -6.394 1.00 75.31 215 ASP A N 1
ATOM 1747 C CA . ASP A 1 215 ? 39.837 14.129 -7.843 1.00 75.31 215 ASP A CA 1
ATOM 1748 C C . ASP A 1 215 ? 40.340 15.555 -8.164 1.00 75.31 215 ASP A C 1
ATOM 1750 O O . ASP A 1 215 ? 41.287 15.737 -8.929 1.00 75.31 215 ASP A O 1
ATOM 1754 N N . GLU A 1 216 ? 39.747 16.588 -7.550 1.00 77.75 216 GLU A N 1
ATOM 1755 C CA . GLU A 1 216 ? 40.161 17.991 -7.733 1.00 77.75 216 GLU A CA 1
ATOM 1756 C C . GLU A 1 216 ? 41.610 18.238 -7.285 1.00 77.75 216 GLU A C 1
ATOM 1758 O O . GLU A 1 216 ? 42.374 18.904 -7.987 1.00 77.75 216 GLU A O 1
ATOM 1763 N N . LYS A 1 217 ? 42.018 17.670 -6.143 1.00 77.44 217 LYS A N 1
ATOM 1764 C CA . LYS A 1 217 ? 43.395 17.789 -5.636 1.00 77.44 217 LYS A CA 1
ATOM 1765 C C . LYS A 1 217 ? 44.412 17.061 -6.505 1.00 77.44 217 LYS A C 1
ATOM 1767 O O . LYS A 1 217 ? 45.567 17.481 -6.567 1.00 77.44 217 LYS A O 1
ATOM 1772 N N . GLU A 1 218 ? 44.032 15.942 -7.112 1.00 74.62 218 GLU A N 1
ATOM 1773 C CA . GLU A 1 218 ? 44.913 15.197 -8.012 1.00 74.62 218 GLU A CA 1
ATOM 1774 C C . GLU A 1 218 ? 45.148 15.981 -9.311 1.00 74.62 218 GLU A C 1
ATOM 1776 O O . GLU A 1 218 ? 46.297 16.158 -9.717 1.00 74.62 218 GLU A O 1
ATOM 1781 N N . ILE A 1 219 ? 44.089 16.584 -9.866 1.00 79.12 219 ILE A N 1
ATOM 1782 C CA . ILE A 1 219 ? 44.162 17.483 -11.030 1.00 79.12 219 ILE A CA 1
ATOM 1783 C C . ILE A 1 219 ? 45.027 18.721 -10.739 1.00 79.12 219 ILE A C 1
ATOM 1785 O O . ILE A 1 219 ? 45.813 19.144 -11.588 1.00 79.12 219 ILE A O 1
ATOM 1789 N N . GLU A 1 220 ? 44.912 19.320 -9.550 1.00 80.19 220 GLU A N 1
ATOM 1790 C CA . GLU A 1 220 ? 45.720 20.483 -9.155 1.00 80.19 220 GLU A CA 1
ATOM 1791 C C . GLU A 1 220 ? 47.221 20.151 -9.125 1.00 80.19 220 GLU A C 1
ATOM 1793 O O . GLU A 1 220 ? 48.024 20.855 -9.739 1.00 80.19 220 GLU A O 1
ATOM 1798 N N . LYS A 1 221 ? 47.598 19.017 -8.520 1.00 83.88 221 LYS A N 1
ATOM 1799 C CA . LYS A 1 221 ? 48.995 18.545 -8.489 1.00 83.88 221 LYS A CA 1
ATOM 1800 C C . LYS A 1 221 ? 49.547 18.229 -9.876 1.00 83.88 221 LYS A C 1
ATOM 1802 O O . LYS A 1 221 ? 50.720 18.491 -10.148 1.00 83.88 221 LYS A O 1
ATOM 1807 N N . GLU A 1 222 ? 48.730 17.647 -10.749 1.00 79.81 222 GLU A N 1
ATOM 1808 C CA . GLU A 1 222 ? 49.133 17.340 -12.122 1.00 79.81 222 GLU A CA 1
ATOM 1809 C C . GLU A 1 222 ? 49.398 18.631 -12.914 1.00 79.81 222 GLU A C 1
ATOM 1811 O O . GLU A 1 222 ? 50.414 18.748 -13.604 1.00 79.81 222 GLU A O 1
ATOM 1816 N N . ASN A 1 223 ? 48.555 19.652 -12.730 1.00 83.94 223 ASN A N 1
ATOM 1817 C CA . ASN A 1 223 ? 48.740 20.969 -13.338 1.00 83.94 223 ASN A CA 1
ATOM 1818 C C . ASN A 1 223 ? 50.002 21.685 -12.830 1.00 83.94 223 ASN A C 1
ATOM 1820 O O . ASN A 1 223 ? 50.758 22.217 -13.649 1.00 83.94 223 ASN A O 1
ATOM 1824 N N . GLU A 1 224 ? 50.276 21.654 -11.521 1.00 87.62 224 GLU A N 1
ATOM 1825 C CA . GLU A 1 224 ? 51.521 22.194 -10.951 1.00 87.62 224 GLU A CA 1
ATOM 1826 C C . GLU A 1 224 ? 52.758 21.503 -11.543 1.00 87.62 224 GLU A C 1
ATOM 1828 O O . GLU A 1 224 ? 53.726 22.163 -11.933 1.00 87.62 224 GLU A O 1
ATOM 1833 N N . MET A 1 225 ? 52.727 20.173 -11.682 1.00 88.25 225 MET A N 1
ATOM 1834 C CA . MET A 1 225 ? 53.829 19.415 -12.280 1.00 88.25 225 MET A CA 1
ATOM 1835 C C . MET A 1 225 ? 54.043 19.793 -13.753 1.00 88.25 225 MET A C 1
ATOM 1837 O O . MET A 1 225 ? 55.181 20.007 -14.178 1.00 88.25 225 MET A O 1
ATOM 1841 N N . ILE A 1 226 ? 52.965 19.931 -14.530 1.00 88.88 226 ILE A N 1
ATOM 1842 C CA . ILE A 1 226 ? 53.021 20.382 -15.929 1.00 88.88 226 ILE A CA 1
ATOM 1843 C C . ILE A 1 226 ? 53.628 21.787 -16.027 1.00 88.88 226 ILE A C 1
ATOM 1845 O O . ILE A 1 226 ? 54.419 22.059 -16.934 1.00 88.88 226 ILE A O 1
ATOM 1849 N N . GLU A 1 227 ? 53.279 22.694 -15.118 1.00 88.44 227 GLU A N 1
ATOM 1850 C CA . GLU A 1 227 ? 53.805 24.059 -15.110 1.00 88.44 227 GLU A CA 1
ATOM 1851 C C . GLU A 1 227 ? 55.298 24.106 -14.752 1.00 88.44 227 GLU A C 1
ATOM 1853 O O . GLU A 1 227 ? 56.079 24.792 -15.423 1.00 88.44 227 GLU A O 1
ATOM 1858 N N . LEU A 1 228 ? 55.729 23.306 -13.772 1.00 90.62 228 LEU A N 1
ATOM 1859 C CA . LEU A 1 228 ? 57.145 23.124 -13.443 1.00 90.62 228 LEU A CA 1
ATOM 1860 C C . LEU A 1 228 ? 57.938 22.575 -14.635 1.00 90.62 228 LEU A C 1
ATOM 1862 O O . LEU A 1 228 ? 58.990 23.126 -14.969 1.00 90.62 228 LEU A O 1
ATOM 1866 N N . LEU A 1 229 ? 57.420 21.551 -15.320 1.00 88.62 229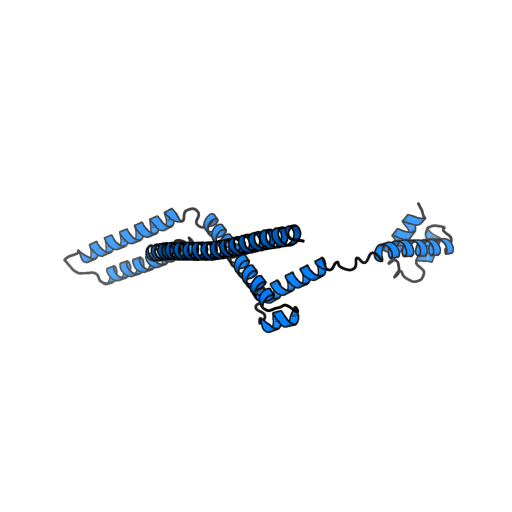 LEU A N 1
ATOM 1867 C CA . LEU A 1 229 ? 58.050 20.986 -16.517 1.00 88.62 229 LEU A CA 1
ATOM 1868 C C . LEU A 1 229 ? 58.170 22.029 -17.634 1.00 88.62 229 LEU A C 1
ATOM 1870 O O . LEU A 1 229 ? 59.262 22.219 -18.162 1.00 88.62 229 LEU A O 1
ATOM 1874 N N . LYS A 1 230 ? 57.103 22.786 -17.930 1.00 87.06 230 LYS A N 1
ATOM 1875 C CA . LYS A 1 230 ? 57.134 23.885 -18.918 1.00 87.06 230 LYS A CA 1
ATOM 1876 C C . LYS A 1 230 ? 58.199 24.933 -18.589 1.00 87.06 230 LYS A C 1
ATOM 1878 O O . LYS A 1 230 ? 58.869 25.436 -19.492 1.00 87.06 230 LYS A O 1
ATOM 1883 N N . ASN A 1 231 ? 58.358 25.277 -17.312 1.00 87.44 231 ASN A N 1
ATOM 1884 C CA . ASN A 1 231 ? 59.362 26.242 -16.865 1.00 87.44 231 ASN A CA 1
ATOM 1885 C C . ASN A 1 231 ? 60.792 25.703 -16.992 1.00 87.44 231 ASN A C 1
ATOM 1887 O O . ASN A 1 231 ? 61.695 26.468 -17.333 1.00 87.44 231 ASN A O 1
ATOM 1891 N N . ILE A 1 232 ? 61.006 24.406 -16.753 1.00 88.88 232 ILE A N 1
ATOM 1892 C CA . ILE A 1 232 ? 62.295 23.744 -16.988 1.00 88.88 232 ILE A CA 1
ATOM 1893 C C . ILE A 1 232 ? 62.610 23.729 -18.487 1.00 88.88 232 ILE A C 1
ATOM 1895 O O . ILE A 1 232 ? 63.684 24.186 -18.870 1.00 88.88 232 ILE A O 1
ATOM 1899 N N . THR A 1 233 ? 61.673 23.308 -19.342 1.00 81.38 233 THR A N 1
ATOM 1900 C CA . THR A 1 233 ? 61.865 23.271 -20.803 1.00 81.38 233 THR A CA 1
ATOM 1901 C C . THR A 1 233 ? 62.229 24.648 -21.361 1.00 81.38 233 THR A C 1
ATOM 1903 O O . THR A 1 233 ? 63.232 24.779 -22.054 1.00 81.38 233 THR A O 1
ATOM 1906 N N . LYS A 1 234 ? 61.514 25.707 -20.957 1.00 79.94 234 LYS A N 1
ATOM 1907 C CA . LYS A 1 234 ? 61.833 27.094 -21.351 1.00 79.94 234 LYS A CA 1
ATOM 1908 C C . LYS A 1 234 ? 63.206 27.582 -20.881 1.00 79.94 234 LYS A C 1
ATOM 1910 O O . LYS A 1 234 ? 63.760 28.497 -21.483 1.00 79.94 234 LYS A O 1
ATOM 1915 N N . LYS A 1 235 ? 63.724 27.065 -19.761 1.00 77.75 235 LYS A N 1
ATOM 1916 C CA . LYS A 1 235 ? 65.073 27.398 -19.274 1.00 77.75 235 LYS A CA 1
ATOM 1917 C C . LYS A 1 235 ? 66.151 26.658 -20.060 1.00 77.75 235 LYS A C 1
ATOM 1919 O O . LYS A 1 235 ? 67.204 27.237 -20.289 1.00 77.75 235 LYS A O 1
ATOM 1924 N N . VAL A 1 236 ? 65.883 25.420 -20.475 1.00 75.62 236 VAL A N 1
ATOM 1925 C CA . VAL A 1 236 ? 66.783 24.643 -21.339 1.00 75.62 236 VAL A CA 1
ATOM 1926 C C . VAL A 1 236 ? 66.890 25.299 -22.718 1.00 75.62 236 VAL A C 1
ATOM 1928 O O . VAL A 1 236 ? 67.999 25.569 -23.154 1.00 75.62 236 VAL A O 1
ATOM 1931 N N . GLU A 1 237 ? 65.768 25.696 -23.326 1.00 67.38 237 GLU A N 1
ATOM 1932 C CA . GLU A 1 237 ? 65.738 26.396 -24.628 1.00 67.38 237 GLU A CA 1
ATOM 1933 C C . GLU A 1 237 ? 66.428 27.773 -24.634 1.00 67.38 237 GLU A C 1
ATOM 1935 O O . GLU A 1 237 ? 66.742 28.297 -25.695 1.00 67.38 237 GLU A O 1
ATOM 1940 N N . LYS A 1 238 ? 66.630 28.400 -23.468 1.00 68.56 238 LYS A N 1
ATOM 1941 C CA . LYS A 1 238 ? 67.316 29.702 -23.343 1.00 68.56 238 LYS A CA 1
ATOM 1942 C C . LYS A 1 238 ? 68.812 29.590 -23.045 1.00 68.56 238 LYS A C 1
ATOM 1944 O O . LYS A 1 238 ? 69.489 30.615 -23.045 1.00 68.56 238 LYS A O 1
ATOM 1949 N N . ASN A 1 239 ? 69.289 28.391 -22.716 1.00 57.41 239 ASN A N 1
ATOM 1950 C CA . ASN A 1 239 ? 70.687 28.113 -22.383 1.00 57.41 239 ASN A CA 1
ATOM 1951 C C . ASN A 1 239 ? 71.441 27.405 -23.532 1.00 57.41 239 ASN A C 1
ATOM 1953 O O . ASN A 1 239 ? 72.600 27.038 -23.337 1.00 57.41 239 ASN A O 1
ATOM 1957 N N . GLU A 1 240 ? 70.796 27.231 -24.691 1.00 46.72 240 GLU A N 1
ATOM 1958 C CA . GLU A 1 240 ? 71.403 26.929 -26.000 1.00 46.72 240 GLU A CA 1
ATOM 1959 C C . GLU A 1 240 ? 71.509 28.209 -26.842 1.00 46.72 240 GLU A C 1
ATOM 1961 O O . GLU A 1 240 ? 72.524 28.349 -27.562 1.00 46.72 240 GLU A O 1
#

Radius of gyration: 40.96 Å; Cα contacts (8 Å, |Δi|>4): 85; chains: 1; bounding box: 96×49×121 Å

Foldseek 3Di:
DLLVVLQVVCVVCPQVPHDPCSLVVSCVVSVHPSVVSVVSSVVVCVVVVVVVVPPPPQPPVNVVVVLLVVLLVCVVVVPDPVCSCVVSVDDPVVSVVSNVVSVVVVVVVVVVVLVVCCVPPPVPLVVVLVVLVVLLVVLVVVLVVLVPDPPDRPPVVNVVSVVVNVVSVVVSVVSCVSVVHDDPVVVVVVVVVVVVVVVVVVVVVVVVVVVVVVVVVVVVVVVVVVVVVVVVVVVVVVVD

Mean predicted aligned error: 18.0 Å

Organism: NCBI:txid157687

Secondary structure (DSSP, 8-state):
-HHHHHHHHHHHTTGGGPPTTHHHHHHHHTT--HHHHHHHHHHHHHHHHHHHT------HHHHHHHHHHHHHHHHHTT--HHHHHHHHT--HHHHHHHHHHHHHHHHHHHHHHHHHHHHHH-TTHHHHHHHHHHHHHHHHHHHHHHHT-TT---HHHHHHHHHHHHHHHHHHHHHHHHTTPPPHHHHHHHHHHHHHHHHHHHHHHHHHHHHHHHHHHHHHHHHHHHHHHHHHHHHHTT--

Sequence (240 aa):
MTKKLLLNEWEELGGENAAKGTLKKLADKYGVPGGTVRRWKSEYLKKNKAANVRNKKRTNSERSNERDIQVKKDILNGIPKEEVMRKNEISNATYYRKEKNIRQLRLEKTEEQLDDILLKVYSDLGDVLKNVEISKRNLVIRMAKEISKDETLDAKRLQIIDKAYVTIKKMGNDLMRTGKMLTAYELLEVDKQLAEEALQQEKLEIEKSKIKKDDEKEIEKENEMIELLKNITKKVEKNE

pLDDT: mean 83.89, std 10.62, range [46.41, 96.5]

Solvent-accessible surface area (backbone atoms only — not comparable to full-atom values): 13484 Å² total; per-residue (Å²): 117,68,71,63,56,52,52,52,54,41,46,77,57,46,42,96,73,33,61,93,58,53,65,51,55,51,16,63,74,69,76,42,61,54,69,57,50,52,50,50,51,54,53,50,50,52,55,50,47,61,59,62,65,65,62,69,73,75,51,73,67,58,58,49,52,52,51,52,52,48,52,52,49,41,56,73,71,67,52,56,66,73,55,51,29,63,77,63,74,48,54,72,71,58,48,52,55,52,51,52,52,51,52,48,54,52,48,55,54,50,49,53,53,48,50,53,47,38,59,74,75,41,71,56,45,69,60,55,52,50,51,44,52,53,51,47,53,52,44,51,54,51,49,54,57,46,67,70,41,92,87,67,71,56,61,68,59,49,51,52,47,49,54,50,43,55,48,51,51,51,54,44,52,53,49,34,56,70,67,74,49,72,52,77,68,57,46,54,50,49,55,51,50,53,54,52,51,51,54,52,51,51,50,52,52,51,50,54,50,50,53,53,52,52,55,52,52,52,53,51,54,53,50,52,51,52,51,52,51,54,54,51,53,58,51,54,70,70,74,112